Protein AF-A0A430FNT5-F1 (afdb_monomer_lite)

Secondary structure (DSSP, 8-state):
----------------------------------TT---EE--EEEETTEEEE---EES-HHHHHHHHHHHSTTHHHHHHHHHT----STTTHHHHHHHHHHHHTTT---TTHHHHHHHHHHHHHHHHHHHHHHHHHHHHHHHHTTSS-HHHHHHHHHHHS---HHHHTT-S-THHHHHHHHHSS---

Foldseek 3Di:
DDDDDDDDDDDDDDDDDPPPPPPDPPPPPPPPLPAADQDKDWDWDAFPNDIATADIARPDFVNNVVNCCVVVPCLQVVLCVQQVADDDALVCLVVSLVSQVVVVVVVDDDVCNVVSNVSSVNRPRVVLVVVLVVQSVVLRVCCVVVVDDPLRSLVSNLVSGDPDCRNCVVPSPPCVVVVVVVVVPPDD

Structure (mmCIF, N/CA/C/O backbone):
data_AF-A0A430FNT5-F1
#
_entry.id   AF-A0A430FNT5-F1
#
loop_
_atom_site.group_PDB
_atom_site.id
_atom_site.type_symbol
_atom_site.label_atom_id
_atom_site.label_alt_id
_atom_site.label_comp_id
_atom_site.label_asym_id
_atom_site.label_entity_id
_atom_site.label_seq_id
_atom_site.pdbx_PDB_ins_code
_atom_site.Cartn_x
_atom_site.Cartn_y
_atom_site.Cartn_z
_atom_site.occupancy
_atom_site.B_iso_or_equiv
_atom_site.auth_seq_id
_atom_site.auth_comp_id
_atom_site.auth_asym_id
_atom_site.auth_atom_id
_atom_site.pdbx_PDB_model_num
ATOM 1 N N . MET A 1 1 ? -28.106 -75.988 -13.956 1.00 38.84 1 MET A N 1
ATOM 2 C CA . MET A 1 1 ? -28.610 -74.833 -13.177 1.00 38.84 1 MET A CA 1
ATOM 3 C C . MET A 1 1 ? -28.577 -73.601 -14.065 1.00 38.84 1 MET A C 1
ATOM 5 O O . MET A 1 1 ? -27.568 -73.434 -14.723 1.00 38.84 1 MET A O 1
ATOM 9 N N . LYS A 1 2 ? -29.677 -72.822 -14.048 1.00 39.22 2 LYS A N 1
ATOM 10 C CA . LYS A 1 2 ? -29.828 -71.352 -14.219 1.00 39.22 2 LYS A CA 1
ATOM 11 C C . LYS A 1 2 ? -28.947 -70.624 -15.260 1.00 39.22 2 LYS A C 1
ATOM 13 O O . LYS A 1 2 ? -27.742 -70.760 -15.221 1.00 39.22 2 LYS A O 1
ATOM 18 N N . ARG A 1 3 ? -29.417 -69.695 -16.093 1.00 40.16 3 ARG A N 1
ATOM 19 C CA . ARG A 1 3 ? -30.723 -69.086 -16.422 1.00 40.16 3 ARG A CA 1
ATOM 20 C C . ARG A 1 3 ? -30.477 -68.293 -17.726 1.00 40.16 3 ARG A C 1
ATOM 22 O O . ARG A 1 3 ? -29.405 -67.721 -17.883 1.00 40.16 3 ARG A O 1
ATOM 29 N N . MET A 1 4 ? -31.466 -68.274 -18.619 1.00 52.81 4 MET A N 1
ATOM 30 C CA . MET A 1 4 ? -31.594 -67.331 -19.745 1.00 52.81 4 MET A CA 1
ATOM 31 C C . MET A 1 4 ? -31.691 -65.881 -19.249 1.00 52.81 4 MET A C 1
ATOM 33 O O . MET A 1 4 ? -32.154 -65.717 -18.129 1.00 52.81 4 MET A O 1
ATOM 37 N N . PHE A 1 5 ? -31.343 -64.899 -20.096 1.00 46.75 5 PHE A N 1
ATOM 38 C CA . PHE A 1 5 ? -32.016 -63.604 -20.393 1.00 46.75 5 PHE A CA 1
ATOM 39 C C . PHE A 1 5 ? -31.133 -62.919 -21.470 1.00 46.75 5 PHE A C 1
ATOM 41 O O . PHE A 1 5 ? -29.948 -62.744 -21.227 1.00 46.75 5 PHE A O 1
ATOM 48 N N . ALA A 1 6 ? -31.491 -62.755 -22.749 1.00 47.84 6 ALA A N 1
ATOM 49 C CA . ALA A 1 6 ? -32.607 -62.053 -23.399 1.00 47.84 6 ALA A CA 1
ATOM 50 C C . ALA A 1 6 ? -32.609 -60.525 -23.188 1.00 47.84 6 ALA A C 1
ATOM 52 O O . ALA A 1 6 ? -32.528 -60.060 -22.056 1.00 47.84 6 ALA A O 1
ATOM 53 N N . ASN A 1 7 ? -32.836 -59.822 -24.310 1.00 43.31 7 ASN A N 1
ATOM 54 C CA . ASN A 1 7 ? -33.124 -58.391 -24.519 1.00 43.31 7 ASN A CA 1
ATOM 55 C C . ASN A 1 7 ? -31.880 -57.544 -24.861 1.00 43.31 7 ASN A C 1
ATOM 57 O O . ASN A 1 7 ? -30.909 -57.547 -24.124 1.00 43.31 7 ASN A O 1
ATOM 61 N N . GLY A 1 8 ? -31.800 -56.798 -25.962 1.00 40.34 8 GLY A N 1
ATOM 62 C CA . GLY A 1 8 ? -32.824 -56.383 -26.914 1.00 40.34 8 GLY A CA 1
ATOM 63 C C . GLY A 1 8 ? -32.950 -54.858 -26.944 1.00 40.34 8 GLY A C 1
ATOM 64 O O . GLY A 1 8 ? -33.262 -54.256 -25.926 1.00 40.34 8 GLY A O 1
ATOM 65 N N . VAL A 1 9 ? -32.837 -54.321 -28.162 1.00 46.44 9 VAL A N 1
ATOM 66 C CA . VAL A 1 9 ? -33.660 -53.230 -28.713 1.00 46.44 9 VAL A CA 1
ATOM 67 C C . VAL A 1 9 ? -33.183 -51.769 -28.556 1.00 46.44 9 VAL A C 1
ATOM 69 O O . VAL A 1 9 ? -32.951 -51.250 -27.472 1.00 46.44 9 VAL A O 1
ATOM 72 N N . SER A 1 10 ? -33.206 -51.125 -29.733 1.00 44.88 10 SER A N 1
ATOM 73 C CA . SER A 1 10 ? -33.422 -49.708 -30.058 1.00 44.88 10 SER A CA 1
ATOM 74 C C . SER A 1 10 ? -32.248 -48.733 -30.077 1.00 44.88 10 SER A C 1
ATOM 76 O O . SER A 1 10 ? -31.948 -48.027 -29.120 1.00 44.88 10 SER A O 1
ATOM 78 N N . SER A 1 11 ? -31.710 -48.585 -31.290 1.00 48.28 11 SER A N 1
ATOM 79 C CA . SER A 1 11 ? -31.107 -47.357 -31.801 1.00 48.28 11 SER A CA 1
ATOM 80 C C . SER A 1 11 ? -32.133 -46.218 -31.783 1.00 48.28 11 SER A C 1
ATOM 82 O O . SER A 1 11 ? -33.120 -46.245 -32.519 1.00 48.28 11 SER A O 1
ATOM 84 N N . LEU A 1 12 ? -31.890 -45.213 -30.946 1.00 49.78 12 LEU A N 1
ATOM 85 C CA . LEU A 1 12 ? -32.608 -43.946 -30.970 1.00 49.78 12 LEU A CA 1
ATOM 86 C C . LEU A 1 12 ? -31.934 -43.028 -32.000 1.00 49.78 12 LEU A C 1
ATOM 88 O O . LEU A 1 12 ? -30.791 -42.611 -31.825 1.00 49.78 12 LEU A O 1
ATOM 92 N N . VAL A 1 13 ? -32.646 -42.737 -33.085 1.00 49.75 13 VAL A N 1
ATOM 93 C CA . VAL A 1 13 ? -32.303 -41.679 -34.041 1.00 49.75 13 VAL A CA 1
ATOM 94 C C . VAL A 1 13 ? -32.567 -40.342 -33.352 1.00 49.75 13 VAL A C 1
ATOM 96 O O . VAL A 1 13 ? -33.721 -39.969 -33.148 1.00 49.75 13 VAL A O 1
ATOM 99 N N . ILE A 1 14 ? -31.510 -39.625 -32.975 1.00 55.28 14 ILE A N 1
ATOM 100 C CA . ILE A 1 14 ? -31.623 -38.239 -32.514 1.00 55.28 14 ILE A CA 1
ATOM 101 C C . ILE A 1 14 ? -31.578 -37.356 -33.760 1.00 55.28 14 ILE A C 1
ATOM 103 O O . ILE A 1 14 ? -30.528 -37.147 -34.365 1.00 55.28 14 ILE A O 1
ATOM 107 N N . GLY A 1 15 ? -32.761 -36.899 -34.172 1.00 46.91 15 GLY A N 1
ATOM 108 C CA . GLY A 1 15 ? -32.929 -35.868 -35.186 1.00 46.91 15 GLY A CA 1
ATOM 109 C C . GLY A 1 15 ? -32.318 -34.555 -34.706 1.00 46.91 15 GLY A C 1
ATOM 110 O O . GLY A 1 15 ? -32.588 -34.101 -33.595 1.00 46.91 15 GLY A O 1
ATOM 111 N N . GLY A 1 16 ? -31.473 -33.970 -35.554 1.00 48.91 16 GLY A N 1
ATOM 112 C CA . GLY A 1 16 ? -30.831 -32.688 -35.313 1.00 48.91 16 GLY A CA 1
ATOM 113 C C . GLY A 1 16 ? -31.853 -31.560 -35.216 1.00 48.91 16 GLY A C 1
ATOM 114 O O . GLY A 1 16 ? -32.583 -31.282 -36.166 1.00 48.91 16 GLY A O 1
ATOM 115 N N . LEU A 1 17 ? -31.860 -30.889 -34.068 1.00 43.03 17 LEU A N 1
ATOM 116 C CA . LEU A 1 17 ? -32.447 -29.568 -33.910 1.00 43.03 17 LEU A CA 1
ATOM 117 C C . LEU A 1 17 ? -31.342 -28.547 -34.212 1.00 43.03 17 LEU A C 1
ATOM 119 O O . LEU A 1 17 ? -30.432 -28.354 -33.408 1.00 43.03 17 LEU A O 1
ATOM 123 N N . MET A 1 18 ? -31.394 -27.908 -35.382 1.00 46.53 18 MET A N 1
ATOM 124 C CA . MET A 1 18 ? -30.601 -26.707 -35.645 1.00 46.53 18 MET A CA 1
ATOM 125 C C . MET A 1 18 ? -31.266 -25.540 -34.915 1.00 46.53 18 MET A C 1
ATOM 127 O O . MET A 1 18 ? -32.187 -24.910 -35.433 1.00 46.53 18 MET A O 1
ATOM 131 N N . VAL A 1 19 ? -30.827 -25.271 -33.686 1.00 45.56 19 VAL A N 1
ATOM 132 C CA . VAL A 1 19 ? -31.129 -24.006 -33.015 1.00 45.56 19 VAL A CA 1
ATOM 133 C C . VAL A 1 19 ? -30.230 -22.956 -33.655 1.00 45.56 19 VAL A C 1
ATOM 135 O O . VAL A 1 19 ? -29.045 -22.859 -33.346 1.00 45.56 19 VAL A O 1
ATOM 138 N N . SER A 1 20 ? -30.794 -22.200 -34.594 1.00 49.28 20 SER A N 1
ATOM 139 C CA . SER A 1 20 ? -30.172 -20.996 -35.131 1.00 49.28 20 SER A CA 1
ATOM 140 C C . SER A 1 20 ? -30.168 -19.950 -34.018 1.00 49.28 20 SER A C 1
ATOM 142 O O . SER A 1 20 ? -31.131 -19.205 -33.851 1.00 49.28 20 SER A O 1
ATOM 144 N N . MET A 1 21 ? -29.118 -19.950 -33.194 1.00 41.25 21 MET A N 1
ATOM 145 C CA . MET A 1 21 ? -28.877 -18.868 -32.251 1.00 41.25 21 MET A CA 1
ATOM 146 C C . MET A 1 21 ? -28.496 -17.639 -33.066 1.00 41.25 21 MET A C 1
ATOM 148 O O . MET A 1 21 ? -27.401 -17.554 -33.619 1.00 41.25 21 MET A O 1
ATOM 152 N N . THR A 1 22 ? -29.431 -16.702 -33.175 1.00 48.47 22 THR A N 1
ATOM 153 C CA . THR A 1 22 ? -29.126 -15.328 -33.548 1.00 48.47 22 THR A CA 1
ATOM 154 C C . THR A 1 22 ? -28.158 -14.812 -32.493 1.00 48.47 22 THR A C 1
ATOM 156 O O . THR A 1 22 ? -28.557 -14.484 -31.378 1.00 48.47 22 THR A O 1
ATOM 159 N N . VAL A 1 23 ? -26.869 -14.828 -32.821 1.00 48.94 23 VAL A N 1
ATOM 160 C CA . VAL A 1 23 ? -25.843 -14.131 -32.058 1.00 48.94 23 VAL A CA 1
ATOM 161 C C . VAL A 1 23 ? -26.228 -12.662 -32.162 1.00 48.94 23 VAL A C 1
ATOM 163 O O . VAL A 1 23 ? -26.035 -12.041 -33.206 1.00 48.94 23 VAL A O 1
ATOM 166 N N . CYS A 1 24 ? -26.863 -12.121 -31.118 1.00 40.69 24 CYS A N 1
ATOM 167 C CA . CYS A 1 24 ? -26.809 -10.683 -30.911 1.00 40.69 24 CYS A CA 1
ATOM 168 C C . CYS A 1 24 ? -25.321 -10.339 -30.967 1.00 40.69 24 CYS A C 1
ATOM 170 O O . CYS A 1 24 ? -24.563 -10.949 -30.205 1.00 40.69 24 CYS A O 1
ATOM 172 N N . PRO A 1 25 ? -24.875 -9.420 -31.837 1.00 47.47 25 PRO A N 1
ATOM 173 C CA . PRO A 1 25 ? -23.616 -8.767 -31.579 1.00 47.47 25 PRO A CA 1
ATOM 174 C C . PRO A 1 25 ? -23.818 -8.097 -30.223 1.00 47.47 25 PRO A C 1
ATOM 176 O O . PRO A 1 25 ? -24.496 -7.078 -30.102 1.00 47.47 25 PRO A O 1
ATOM 179 N N . ALA A 1 26 ? -23.308 -8.735 -29.170 1.00 43.34 26 ALA A N 1
ATOM 180 C CA . ALA A 1 26 ? -22.833 -7.974 -28.049 1.00 43.34 26 ALA A CA 1
ATOM 181 C C . ALA A 1 26 ? -21.861 -7.004 -28.708 1.00 43.34 26 ALA A C 1
ATOM 183 O O . ALA A 1 26 ? -20.836 -7.423 -29.250 1.00 43.34 26 ALA A O 1
ATOM 184 N N . ASN A 1 27 ? -22.250 -5.734 -28.769 1.00 44.84 27 ASN A N 1
ATOM 185 C CA . ASN A 1 27 ? -21.259 -4.688 -28.790 1.00 44.84 27 ASN A CA 1
ATOM 186 C C . ASN A 1 27 ? -20.439 -4.967 -27.530 1.00 44.84 27 ASN A C 1
ATOM 188 O O . ASN A 1 27 ? -20.817 -4.573 -26.430 1.00 44.84 27 ASN A O 1
ATOM 192 N N . ALA A 1 28 ? -19.372 -5.749 -27.686 1.00 43.03 28 ALA A N 1
ATOM 193 C CA . ALA A 1 28 ? -18.159 -5.466 -26.974 1.00 43.03 28 ALA A CA 1
ATOM 194 C C . ALA A 1 28 ? -17.866 -4.030 -27.395 1.00 43.03 28 ALA A C 1
ATOM 196 O O . ALA A 1 28 ? -17.290 -3.775 -28.449 1.00 43.03 28 ALA A O 1
ATOM 197 N N . GLU A 1 29 ? -18.399 -3.080 -26.629 1.00 41.81 29 GLU A N 1
ATOM 198 C CA . GLU A 1 29 ? -17.635 -1.885 -26.363 1.00 41.81 29 GLU A CA 1
ATOM 199 C C . GLU A 1 29 ? -16.325 -2.437 -25.804 1.00 41.81 29 GLU A C 1
ATOM 201 O O . GLU A 1 29 ? -16.199 -2.756 -24.624 1.00 41.81 29 GLU A O 1
ATOM 206 N N . GLU A 1 30 ? -15.383 -2.692 -26.714 1.00 40.38 30 GLU A N 1
ATOM 207 C CA . GLU A 1 30 ? -13.988 -2.477 -26.419 1.00 40.38 30 GLU A CA 1
ATOM 208 C C . GLU A 1 30 ? -13.967 -1.052 -25.888 1.00 40.38 30 GLU A C 1
ATOM 210 O O . GLU A 1 30 ? -13.984 -0.076 -26.639 1.00 40.38 30 GLU A O 1
ATOM 215 N N . THR A 1 31 ? -14.058 -0.928 -24.565 1.00 40.97 31 THR A N 1
ATOM 216 C CA . THR A 1 31 ? -13.528 0.230 -23.882 1.00 40.97 31 THR A CA 1
ATOM 217 C C . THR A 1 31 ? -12.055 0.180 -24.236 1.00 40.97 31 THR A C 1
ATOM 219 O O . THR A 1 31 ? -11.280 -0.527 -23.592 1.00 40.97 31 THR A O 1
ATOM 222 N N . GLU A 1 32 ? -11.711 0.813 -25.360 1.00 44.38 32 GLU A N 1
ATOM 223 C CA . GLU A 1 32 ? -10.346 1.140 -25.734 1.00 44.38 32 GLU A CA 1
ATOM 224 C C . GLU A 1 32 ? -9.655 1.537 -24.428 1.00 44.38 32 GLU A C 1
ATOM 226 O O . GLU A 1 32 ? -10.166 2.438 -23.746 1.00 44.38 32 GLU A O 1
ATOM 231 N N . PRO A 1 33 ? -8.598 0.823 -23.994 1.00 42.00 33 PRO A N 1
ATOM 232 C CA . PRO A 1 33 ? -7.890 1.204 -22.789 1.00 42.00 33 PRO A CA 1
ATOM 233 C C . PRO A 1 33 ? -7.496 2.659 -22.987 1.00 42.00 33 PRO A C 1
ATOM 235 O O . PRO A 1 33 ? -6.765 2.986 -23.923 1.00 42.00 33 PRO A O 1
ATOM 238 N N . ILE A 1 34 ? -8.076 3.537 -22.165 1.00 48.91 34 ILE A N 1
ATOM 239 C CA . ILE A 1 34 ? -7.796 4.965 -22.217 1.00 48.91 34 ILE A CA 1
ATOM 240 C C . ILE A 1 34 ? -6.281 5.076 -22.146 1.00 48.91 34 ILE A C 1
ATOM 242 O O . ILE A 1 34 ? -5.660 4.629 -21.181 1.00 48.91 34 ILE A O 1
ATOM 246 N N . ALA A 1 35 ? -5.687 5.604 -23.211 1.00 41.78 35 ALA A N 1
ATOM 247 C CA . ALA A 1 35 ? -4.264 5.835 -23.249 1.00 41.78 35 ALA A CA 1
ATOM 248 C C . ALA A 1 35 ? -3.862 6.680 -22.029 1.00 41.78 35 ALA A C 1
ATOM 250 O O . ALA A 1 35 ? -4.326 7.808 -21.874 1.00 41.78 35 ALA A O 1
ATOM 251 N N . GLY A 1 36 ? -2.968 6.131 -21.205 1.00 51.94 36 GLY A N 1
ATOM 252 C CA . GLY A 1 36 ? -1.958 6.917 -20.504 1.00 51.94 36 GLY A CA 1
ATOM 253 C C . GLY A 1 36 ? -2.411 7.731 -19.297 1.00 51.94 36 GLY A C 1
ATOM 254 O O . GLY A 1 36 ? -2.033 8.895 -19.207 1.00 51.94 36 GLY A O 1
ATOM 255 N N . SER A 1 37 ? -3.165 7.169 -18.351 1.00 67.31 37 SER A N 1
ATOM 256 C CA . SER A 1 37 ? -3.328 7.842 -17.057 1.00 67.31 37 SER A CA 1
ATOM 257 C C . SER A 1 37 ? -2.684 7.056 -15.922 1.00 67.31 37 SER A C 1
ATOM 259 O O . SER A 1 37 ? -3.171 5.991 -15.549 1.00 67.31 37 SER A O 1
ATOM 261 N N . MET A 1 38 ? -1.671 7.651 -15.291 1.00 86.56 38 MET A N 1
ATOM 262 C CA . MET A 1 38 ? -1.260 7.344 -13.913 1.00 86.56 38 MET A CA 1
ATOM 263 C C . MET A 1 38 ? -2.264 7.951 -12.910 1.00 86.56 38 MET A C 1
ATOM 265 O O . MET A 1 38 ? -1.886 8.578 -11.924 1.00 86.56 38 MET A O 1
ATOM 269 N N . ALA A 1 39 ? -3.562 7.857 -13.220 1.00 90.94 39 ALA A N 1
ATOM 270 C CA . ALA A 1 39 ? -4.625 8.405 -12.393 1.00 90.94 39 ALA A CA 1
ATOM 271 C C . ALA A 1 39 ? -4.704 7.627 -11.079 1.00 90.94 39 ALA A C 1
ATOM 273 O O . ALA A 1 39 ? -4.695 6.393 -11.067 1.00 90.94 39 ALA A O 1
ATOM 274 N N . MET A 1 40 ? -4.787 8.378 -9.986 1.00 92.31 40 MET A N 1
ATOM 275 C CA . MET A 1 40 ? -4.788 7.853 -8.630 1.00 92.31 40 MET A CA 1
ATOM 276 C C . MET A 1 40 ? -6.180 7.958 -8.022 1.00 92.31 40 MET A C 1
ATOM 278 O O . MET A 1 40 ? -6.906 8.925 -8.248 1.00 92.31 40 MET A O 1
ATOM 282 N N . THR A 1 41 ? -6.521 6.974 -7.203 1.00 92.50 41 THR A N 1
ATOM 283 C CA . THR A 1 41 ? -7.700 6.976 -6.345 1.00 92.50 41 THR A CA 1
ATOM 284 C C . THR A 1 41 ? -7.253 7.119 -4.898 1.00 92.50 41 THR A C 1
ATOM 286 O O . THR A 1 41 ? -6.405 6.360 -4.426 1.00 92.50 41 THR A O 1
ATOM 289 N N . THR A 1 42 ? -7.839 8.085 -4.193 1.00 92.12 42 THR A N 1
ATOM 290 C CA . THR A 1 42 ? -7.709 8.191 -2.738 1.00 92.12 42 THR A CA 1
ATOM 291 C C . THR A 1 42 ? -8.632 7.174 -2.087 1.00 92.12 42 THR A C 1
ATOM 293 O O . THR A 1 42 ? -9.841 7.180 -2.325 1.00 92.12 42 THR A O 1
ATOM 296 N N . ASN A 1 43 ? -8.056 6.315 -1.254 1.00 93.88 43 ASN A N 1
ATOM 297 C CA . ASN A 1 43 ? -8.778 5.260 -0.559 1.00 93.88 43 ASN A CA 1
ATOM 298 C C . ASN A 1 43 ? -9.112 5.698 0.869 1.00 93.88 43 ASN A C 1
ATOM 300 O O . ASN A 1 43 ? -8.345 6.424 1.505 1.00 93.88 43 ASN A O 1
ATOM 304 N N . THR A 1 44 ? -10.255 5.250 1.382 1.00 95.12 44 THR A N 1
ATOM 305 C CA . THR A 1 44 ? -10.676 5.505 2.761 1.00 95.12 44 THR A CA 1
ATOM 306 C C . THR A 1 44 ? -11.282 4.257 3.388 1.00 95.12 44 THR A C 1
ATOM 308 O O . THR A 1 44 ? -11.773 3.372 2.688 1.00 95.12 44 THR A O 1
ATOM 311 N N . VAL A 1 45 ? -11.260 4.201 4.717 1.00 94.88 45 VAL A N 1
ATOM 312 C CA . VAL A 1 45 ? -11.879 3.142 5.523 1.00 94.88 45 VAL A CA 1
ATOM 313 C C . VAL A 1 45 ? -12.658 3.764 6.676 1.00 94.88 45 VAL A C 1
ATOM 315 O O . VAL A 1 45 ? -12.291 4.830 7.174 1.00 94.88 45 VAL A O 1
ATOM 318 N N . VAL A 1 46 ? -13.758 3.131 7.081 1.00 93.31 46 VAL A N 1
ATOM 319 C CA . VAL A 1 46 ? -14.519 3.523 8.274 1.00 93.31 46 VAL A CA 1
ATOM 320 C C . VAL A 1 46 ? -14.165 2.563 9.402 1.00 93.31 46 VAL A C 1
ATOM 322 O O . VAL A 1 46 ? -14.288 1.361 9.220 1.00 93.31 46 VAL A O 1
ATOM 325 N N . PHE A 1 47 ? -13.747 3.096 10.546 1.00 95.19 47 PHE A N 1
ATOM 326 C CA . PHE A 1 47 ? -13.410 2.339 11.749 1.00 95.19 47 PHE A CA 1
ATOM 327 C C . PHE A 1 47 ? -13.970 3.069 12.975 1.00 95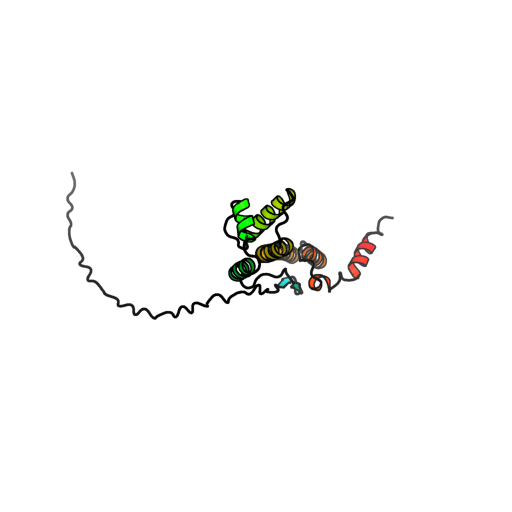.19 47 PHE A C 1
ATOM 329 O O . PHE A 1 47 ? -13.675 4.253 13.167 1.00 95.19 47 PHE A O 1
ATOM 336 N N . LEU A 1 48 ? -14.798 2.383 13.774 1.00 93.50 48 LEU A N 1
ATOM 337 C CA . LEU A 1 48 ? -15.461 2.915 14.977 1.00 93.50 48 LEU A CA 1
ATOM 338 C C . LEU A 1 48 ? -16.047 4.329 14.778 1.00 93.50 48 LEU A C 1
ATOM 340 O O . LEU A 1 48 ? -15.694 5.279 15.478 1.00 93.50 48 LEU A O 1
ATOM 344 N N . ASP A 1 49 ? -16.915 4.477 13.772 1.00 89.75 49 ASP A N 1
ATOM 345 C CA . ASP A 1 49 ? -17.594 5.726 13.380 1.00 89.75 49 ASP A CA 1
ATOM 346 C C . ASP A 1 49 ? -16.694 6.853 12.837 1.00 89.75 49 ASP A C 1
ATOM 348 O O . ASP A 1 49 ? -17.147 7.987 12.641 1.00 89.75 49 ASP A O 1
ATOM 352 N N . ARG A 1 50 ? -15.419 6.573 12.552 1.00 90.56 50 ARG A N 1
ATOM 353 C CA . ARG A 1 50 ? -14.483 7.551 11.980 1.00 90.56 50 ARG A CA 1
ATOM 354 C C . ARG A 1 50 ? -13.989 7.098 10.618 1.00 90.56 50 ARG A C 1
ATOM 356 O O . ARG A 1 50 ? -13.746 5.922 10.394 1.00 90.56 50 ARG A O 1
ATOM 363 N N . THR A 1 51 ? -13.821 8.051 9.709 1.00 91.94 51 THR A N 1
ATOM 364 C CA . THR A 1 51 ? -13.221 7.801 8.396 1.00 91.94 51 THR A CA 1
ATOM 365 C C . THR A 1 51 ? -11.733 8.113 8.445 1.00 91.94 51 THR A C 1
ATOM 367 O O . THR A 1 51 ? -11.353 9.209 8.859 1.00 91.94 51 THR A O 1
ATOM 370 N N . PHE A 1 52 ? -10.916 7.171 7.989 1.00 91.88 52 PHE A N 1
ATOM 371 C CA . PHE A 1 52 ? -9.474 7.317 7.829 1.00 91.88 52 PHE A CA 1
ATOM 372 C C . PHE A 1 52 ? -9.093 7.258 6.357 1.00 91.88 52 PHE A C 1
ATOM 374 O O . PHE A 1 52 ? -9.745 6.579 5.562 1.00 91.88 52 PHE A O 1
ATOM 381 N N . GLU A 1 53 ? -8.039 7.980 5.999 1.00 94.25 53 GLU A N 1
ATOM 382 C CA . GLU A 1 53 ? -7.419 7.883 4.685 1.00 94.25 53 GLU A CA 1
ATOM 383 C C . GLU A 1 53 ? -6.429 6.721 4.666 1.00 94.25 53 GLU A C 1
ATOM 385 O O . GLU A 1 53 ? -5.626 6.543 5.582 1.00 94.25 53 GLU A O 1
ATOM 390 N N . LEU A 1 54 ? -6.471 5.955 3.587 1.00 95.19 54 LEU A N 1
ATOM 391 C CA . LEU A 1 54 ? -5.527 4.893 3.274 1.00 95.19 54 LEU A CA 1
ATOM 392 C C . LEU A 1 54 ? -4.523 5.374 2.219 1.00 95.19 54 LEU A C 1
ATOM 394 O O . LEU A 1 54 ? -4.627 6.508 1.740 1.00 95.19 54 LEU A O 1
ATOM 398 N N . VAL A 1 55 ? -3.535 4.555 1.852 1.00 94.75 55 VAL A N 1
ATOM 399 C CA . VAL A 1 55 ? -2.578 4.929 0.800 1.00 94.75 55 VAL A CA 1
ATOM 400 C C . VAL A 1 55 ? -3.252 4.940 -0.578 1.00 94.75 55 VAL A C 1
ATOM 402 O O . VAL A 1 55 ? -4.211 4.206 -0.845 1.00 94.75 55 VAL A O 1
ATOM 405 N N . ASP A 1 56 ? -2.809 5.847 -1.448 1.00 95.12 56 ASP A N 1
ATOM 406 C CA . ASP A 1 56 ? -3.432 6.051 -2.760 1.00 95.12 56 ASP A CA 1
ATOM 407 C C . ASP A 1 56 ? -3.047 4.913 -3.711 1.00 95.12 56 ASP A C 1
ATOM 409 O O . ASP A 1 56 ? -1.922 4.427 -3.676 1.00 95.12 56 ASP A O 1
ATOM 413 N N . THR A 1 57 ? -3.950 4.503 -4.595 1.00 95.38 57 THR A N 1
ATOM 414 C CA . THR A 1 57 ? -3.696 3.424 -5.569 1.00 95.38 57 THR A CA 1
ATOM 415 C C . THR A 1 57 ? -3.950 3.905 -6.985 1.00 95.38 57 THR A C 1
ATOM 417 O O . THR A 1 57 ? -4.743 4.826 -7.184 1.00 95.38 57 THR A O 1
ATOM 420 N N . PHE A 1 58 ? -3.381 3.237 -7.986 1.00 95.31 58 PHE A N 1
ATOM 421 C CA . PHE A 1 58 ? -3.807 3.467 -9.365 1.00 95.31 58 PHE A CA 1
ATOM 422 C C . PHE A 1 58 ? -5.277 3.081 -9.561 1.00 95.31 58 PHE A C 1
ATOM 424 O O . PHE A 1 58 ? -5.734 2.033 -9.097 1.00 95.31 58 PHE A O 1
ATOM 431 N N . GLU A 1 59 ? -6.014 3.913 -10.296 1.00 93.38 59 GLU A N 1
ATOM 432 C CA . GLU A 1 59 ? -7.376 3.592 -10.736 1.00 93.38 59 GLU A CA 1
ATOM 433 C C . GLU A 1 59 ? -7.367 2.351 -11.648 1.00 93.38 59 GLU A C 1
ATOM 435 O O . GLU A 1 59 ? -8.207 1.460 -11.522 1.00 93.38 59 GLU A O 1
ATOM 440 N N . ASN A 1 60 ? -6.352 2.249 -12.515 1.00 93.25 60 ASN A N 1
ATOM 441 C CA . ASN A 1 60 ? -6.110 1.100 -13.382 1.00 93.25 60 ASN A CA 1
ATOM 442 C C . ASN A 1 60 ? -4.606 0.784 -13.459 1.00 93.25 60 ASN A C 1
ATOM 444 O O . ASN A 1 60 ? -3.854 1.469 -14.152 1.00 93.25 60 ASN A O 1
ATOM 448 N N . GLU A 1 61 ? -4.176 -0.271 -12.763 1.00 92.88 61 GLU A N 1
ATOM 449 C CA . GLU A 1 61 ? -2.766 -0.687 -12.688 1.00 92.88 61 GLU A CA 1
ATOM 450 C C . GLU A 1 61 ? -2.180 -1.027 -14.063 1.00 92.88 61 GLU A C 1
ATOM 452 O O . GLU A 1 61 ? -1.095 -0.565 -14.403 1.00 92.88 61 GLU A O 1
ATOM 457 N N . SER A 1 62 ? -2.901 -1.784 -14.896 1.00 92.00 62 SER A N 1
ATOM 458 C CA . SER A 1 62 ? -2.400 -2.176 -16.218 1.00 92.00 62 SER A CA 1
ATOM 459 C C . SER A 1 62 ? -2.184 -0.964 -17.127 1.00 92.00 62 SER A C 1
ATOM 461 O O . SER A 1 62 ? -1.180 -0.894 -17.836 1.00 92.00 62 SER A O 1
ATOM 463 N N . ALA A 1 63 ? -3.096 0.011 -17.091 1.00 92.56 63 ALA A N 1
ATOM 464 C CA . ALA A 1 63 ? -2.939 1.259 -17.833 1.00 92.56 63 ALA A CA 1
ATOM 465 C C . ALA A 1 63 ? -1.779 2.108 -17.286 1.00 92.56 63 ALA A C 1
ATOM 467 O O . ALA A 1 63 ? -1.033 2.688 -18.074 1.00 92.56 63 ALA A O 1
ATOM 468 N N . ALA A 1 64 ? -1.591 2.139 -15.962 1.00 94.75 64 ALA A N 1
ATOM 469 C CA . ALA A 1 64 ? -0.485 2.842 -15.320 1.00 94.75 64 ALA A CA 1
ATOM 470 C C . ALA A 1 64 ? 0.878 2.232 -15.687 1.00 94.75 64 ALA A C 1
ATOM 472 O O . ALA A 1 64 ? 1.796 2.976 -16.013 1.00 94.75 64 ALA A O 1
ATOM 473 N N . VAL A 1 65 ? 0.999 0.898 -15.741 1.00 94.38 65 VAL A N 1
ATOM 474 C CA . VAL A 1 65 ? 2.217 0.202 -16.204 1.00 94.38 65 VAL A CA 1
ATOM 475 C C . VAL A 1 65 ? 2.553 0.565 -17.649 1.00 94.38 65 VAL A C 1
ATOM 477 O O . VAL A 1 65 ? 3.703 0.871 -17.959 1.00 94.38 65 VAL A O 1
ATOM 480 N N . VAL A 1 66 ? 1.556 0.581 -18.539 1.00 93.69 66 VAL A N 1
ATOM 481 C CA . VAL A 1 66 ? 1.760 0.987 -19.940 1.00 93.69 66 VAL A CA 1
ATOM 482 C C . VAL A 1 66 ? 2.173 2.459 -20.039 1.00 93.69 66 VAL A C 1
ATOM 484 O O . VAL A 1 66 ? 3.069 2.787 -20.817 1.00 93.69 66 VAL A O 1
ATOM 487 N N . ALA A 1 67 ? 1.545 3.341 -19.255 1.00 92.81 67 ALA A N 1
ATOM 488 C CA . ALA A 1 67 ? 1.883 4.762 -19.211 1.00 92.81 67 ALA A CA 1
ATOM 489 C C . ALA A 1 67 ? 3.321 4.980 -18.722 1.00 92.81 67 ALA A C 1
ATOM 491 O O . ALA A 1 67 ? 4.100 5.664 -19.385 1.00 92.81 67 ALA A O 1
ATOM 492 N N . PHE A 1 68 ? 3.692 4.327 -17.620 1.00 93.50 68 PHE A N 1
ATOM 493 C CA . PHE A 1 68 ? 5.023 4.417 -17.037 1.00 93.50 68 PHE A CA 1
ATOM 494 C C . PHE A 1 68 ? 6.100 3.937 -18.012 1.00 93.50 68 PHE A C 1
ATOM 496 O O . PHE A 1 68 ? 7.072 4.647 -18.240 1.00 93.50 68 PHE A O 1
ATOM 503 N N . GLU A 1 69 ? 5.914 2.784 -18.664 1.00 91.62 69 GLU A N 1
ATOM 504 C CA . GLU A 1 69 ? 6.884 2.282 -19.650 1.00 91.62 69 GLU A CA 1
ATOM 505 C C . GLU A 1 69 ? 6.988 3.199 -20.882 1.00 91.62 69 GLU A C 1
ATOM 507 O O . GLU A 1 69 ? 8.040 3.281 -21.515 1.00 91.62 69 GLU A O 1
ATOM 512 N N . SER A 1 70 ? 5.918 3.924 -21.228 1.00 91.44 70 SER A N 1
ATOM 513 C CA . SER A 1 70 ? 5.959 4.924 -22.299 1.00 91.44 70 SER A CA 1
ATOM 514 C C . SER A 1 70 ? 6.754 6.176 -21.910 1.00 91.44 70 SER A C 1
ATOM 516 O O . SER A 1 70 ? 7.393 6.774 -22.779 1.00 91.44 70 SER A O 1
ATOM 518 N N . GLU A 1 71 ? 6.693 6.604 -20.649 1.00 90.81 71 GLU A N 1
ATOM 519 C CA . GLU A 1 71 ? 7.419 7.776 -20.134 1.00 90.81 71 GLU A CA 1
ATOM 520 C C . GLU A 1 71 ? 8.877 7.445 -19.774 1.00 90.81 71 GLU A C 1
ATOM 522 O O . GLU A 1 71 ? 9.778 8.262 -19.982 1.00 90.81 71 GLU A O 1
ATOM 527 N N . HIS A 1 72 ? 9.117 6.217 -19.313 1.00 90.00 72 HIS A N 1
ATOM 528 C CA . HIS A 1 72 ? 10.397 5.704 -18.835 1.00 90.00 72 HIS A CA 1
ATOM 529 C C . HIS A 1 72 ? 10.817 4.445 -19.614 1.00 90.00 72 HIS A C 1
ATOM 531 O O . HIS A 1 72 ? 10.936 3.356 -19.040 1.00 90.00 72 HIS A O 1
ATOM 537 N N . PRO A 1 73 ? 11.070 4.567 -20.931 1.00 89.25 73 PRO A N 1
ATOM 538 C CA . PRO A 1 73 ? 11.284 3.417 -21.794 1.00 89.25 73 PRO A CA 1
ATOM 539 C C . PRO A 1 73 ? 12.488 2.595 -21.348 1.00 89.25 73 PRO A C 1
ATOM 541 O O . PRO A 1 73 ? 13.611 3.094 -21.245 1.00 89.25 73 PRO A O 1
ATOM 544 N N . GLY A 1 74 ? 12.252 1.303 -21.145 1.00 88.00 74 GLY A N 1
ATOM 545 C CA . GLY A 1 74 ? 13.289 0.338 -20.839 1.00 88.00 74 GLY A CA 1
ATOM 546 C C . GLY A 1 74 ? 13.569 0.148 -19.351 1.00 88.00 74 GLY A C 1
ATOM 547 O O . GLY A 1 74 ? 14.250 -0.823 -19.027 1.00 88.00 74 GLY A O 1
ATOM 548 N N . VAL A 1 75 ? 13.033 0.978 -18.447 1.00 90.00 75 VAL A N 1
ATOM 549 C CA . VAL A 1 75 ? 13.259 0.827 -16.997 1.00 90.00 75 VAL A CA 1
ATOM 550 C C . VAL A 1 75 ? 12.702 -0.505 -16.490 1.00 90.00 75 VAL A C 1
ATOM 552 O O . VAL A 1 75 ? 13.453 -1.290 -15.906 1.00 90.00 75 VAL A O 1
ATOM 555 N N . ILE A 1 76 ? 11.431 -0.820 -16.776 1.00 91.94 76 ILE A N 1
ATOM 556 C CA . ILE A 1 76 ? 10.821 -2.085 -16.333 1.00 91.94 76 ILE A CA 1
ATOM 557 C C . ILE A 1 76 ? 11.532 -3.264 -16.999 1.00 91.94 76 ILE A C 1
ATOM 559 O O . ILE A 1 76 ? 11.837 -4.256 -16.336 1.00 91.94 76 ILE A O 1
ATOM 563 N N . SER A 1 77 ? 11.835 -3.161 -18.298 1.00 91.50 77 SER A N 1
ATOM 564 C CA . SER A 1 77 ? 12.527 -4.235 -19.021 1.00 91.50 77 SER A CA 1
ATOM 565 C C . SER A 1 77 ? 13.928 -4.518 -18.468 1.00 91.50 77 SER A C 1
ATOM 567 O O . SER A 1 77 ? 14.277 -5.681 -18.295 1.00 91.50 77 SER A O 1
ATOM 569 N N . ALA A 1 78 ? 14.701 -3.489 -18.107 1.00 89.19 78 ALA A N 1
ATOM 570 C CA . ALA A 1 78 ? 16.043 -3.647 -17.556 1.00 89.19 78 ALA A CA 1
ATOM 571 C C . ALA A 1 78 ? 16.012 -4.371 -16.204 1.00 89.19 78 ALA A C 1
ATOM 573 O O . ALA A 1 78 ? 16.781 -5.310 -15.988 1.00 89.19 78 ALA A O 1
ATOM 574 N N . ILE A 1 79 ? 15.089 -3.982 -15.319 1.00 91.12 79 ILE A N 1
ATOM 575 C CA . ILE A 1 79 ? 14.905 -4.633 -14.017 1.00 91.12 79 ILE A CA 1
ATOM 576 C C . ILE A 1 79 ? 14.466 -6.084 -14.225 1.00 91.12 79 ILE A C 1
ATOM 578 O O . ILE A 1 79 ? 15.116 -7.001 -13.714 1.00 91.12 79 ILE A O 1
ATOM 582 N N . ARG A 1 80 ? 13.426 -6.301 -15.040 1.00 93.56 80 ARG A N 1
ATOM 583 C CA . ARG A 1 80 ? 12.888 -7.633 -15.336 1.00 93.56 80 ARG A CA 1
ATOM 584 C C . ARG A 1 80 ? 13.959 -8.571 -15.870 1.00 93.56 80 ARG A C 1
ATOM 586 O O . ARG A 1 80 ? 14.107 -9.677 -15.359 1.00 93.56 80 ARG A O 1
ATOM 593 N N . ASP A 1 81 ? 14.697 -8.136 -16.884 1.00 91.44 81 ASP A N 1
ATOM 594 C CA . ASP A 1 81 ? 15.665 -8.972 -17.585 1.00 91.44 81 ASP A CA 1
ATOM 595 C C . ASP A 1 81 ? 16.901 -9.242 -16.706 1.00 91.44 81 ASP A C 1
ATOM 597 O O . ASP A 1 81 ? 17.472 -10.329 -16.775 1.00 91.44 81 ASP A O 1
ATOM 601 N N . SER A 1 82 ? 17.274 -8.303 -15.823 1.00 88.31 82 SER A N 1
ATOM 602 C CA . SER A 1 82 ? 18.353 -8.509 -14.843 1.00 88.31 82 SER A CA 1
ATOM 603 C C . SER A 1 82 ? 18.002 -9.540 -13.762 1.00 88.31 82 SER A C 1
ATOM 605 O O . SER A 1 82 ? 18.877 -10.290 -13.331 1.00 88.31 82 SER A O 1
ATOM 607 N N . GLY A 1 83 ? 16.734 -9.589 -13.337 1.00 86.06 83 GLY A N 1
ATOM 608 C CA . GLY A 1 83 ? 16.254 -10.476 -12.272 1.00 86.06 83 GLY A CA 1
ATOM 609 C C . GLY A 1 83 ? 15.560 -11.750 -12.756 1.00 86.06 83 GLY A C 1
ATOM 610 O O . GLY A 1 83 ? 15.262 -12.624 -11.947 1.00 86.06 83 GLY A O 1
ATOM 611 N N . GLY A 1 84 ? 15.274 -11.873 -14.056 1.00 92.00 84 GLY A N 1
ATOM 612 C CA . GLY A 1 84 ? 14.432 -12.948 -14.590 1.00 92.00 84 GLY A CA 1
ATOM 613 C C . GLY A 1 84 ? 13.005 -12.914 -14.032 1.00 92.00 84 GLY A C 1
ATOM 614 O O . GLY A 1 84 ? 12.432 -13.966 -13.746 1.00 92.00 84 GLY A O 1
ATOM 615 N N . LEU A 1 85 ? 12.461 -11.713 -13.823 1.00 94.06 85 LEU A N 1
ATOM 616 C CA . LEU A 1 85 ? 11.182 -11.508 -13.143 1.00 94.06 85 LEU A CA 1
ATOM 617 C C . LEU A 1 85 ? 9.975 -11.823 -14.054 1.00 94.06 85 LEU A C 1
ATOM 619 O O . LEU A 1 85 ? 10.089 -11.740 -15.283 1.00 94.06 85 LEU A O 1
ATOM 623 N N . PRO A 1 86 ? 8.809 -12.175 -13.471 1.00 96.25 86 PRO A N 1
ATOM 624 C CA . PRO A 1 86 ? 7.533 -12.226 -14.194 1.00 96.25 86 PRO A CA 1
ATOM 625 C C . PRO A 1 86 ? 7.121 -10.841 -14.726 1.00 96.25 86 PRO A C 1
ATOM 627 O O . PRO A 1 86 ? 7.849 -9.868 -14.571 1.00 96.25 86 PRO A O 1
ATOM 630 N N . ALA A 1 87 ? 5.965 -10.748 -15.391 1.00 95.12 87 ALA A N 1
ATOM 631 C CA . ALA A 1 87 ? 5.405 -9.453 -15.783 1.00 95.12 87 ALA A CA 1
ATOM 632 C C . ALA A 1 87 ? 5.082 -8.602 -14.545 1.00 95.12 87 ALA A C 1
ATOM 634 O O . ALA A 1 87 ? 4.696 -9.162 -13.527 1.00 95.12 87 ALA A O 1
ATOM 635 N N . LEU A 1 88 ? 5.23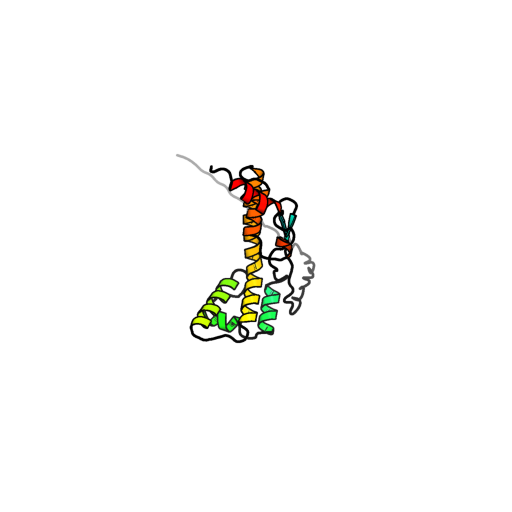2 -7.280 -14.664 1.00 95.69 88 LEU A N 1
ATOM 636 C CA . LEU A 1 88 ? 4.921 -6.337 -13.594 1.00 95.69 88 LEU A CA 1
ATOM 637 C C . LEU A 1 88 ? 3.407 -6.137 -13.441 1.00 95.69 88 LEU A C 1
ATOM 639 O O . LEU A 1 88 ? 2.720 -5.803 -14.408 1.00 95.69 88 LEU A O 1
ATOM 643 N N . ASP A 1 89 ? 2.942 -6.264 -12.208 1.00 94.81 89 ASP A N 1
ATOM 644 C CA . ASP A 1 89 ? 1.600 -5.981 -11.700 1.00 94.81 89 ASP A CA 1
ATOM 645 C C . ASP A 1 89 ? 1.678 -5.672 -10.187 1.00 94.81 89 ASP A C 1
ATOM 647 O O . ASP A 1 89 ? 2.776 -5.613 -9.624 1.00 94.81 89 ASP A O 1
ATOM 651 N N . GLY A 1 90 ? 0.533 -5.459 -9.525 1.00 92.56 90 GLY A N 1
ATOM 652 C CA . GLY A 1 90 ? 0.488 -5.212 -8.079 1.00 92.56 90 GLY A CA 1
ATOM 653 C C . GLY A 1 90 ? 1.114 -6.326 -7.228 1.00 92.56 90 GLY A C 1
ATOM 654 O O . GLY A 1 90 ? 1.771 -6.035 -6.232 1.00 92.56 90 GLY A O 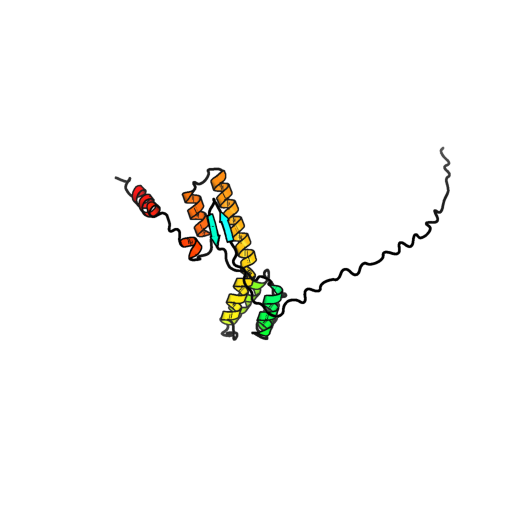1
ATOM 655 N N . ASP A 1 91 ? 1.000 -7.591 -7.649 1.00 94.50 91 ASP A N 1
ATOM 656 C CA . ASP A 1 91 ? 1.513 -8.749 -6.897 1.00 94.50 91 ASP A CA 1
ATOM 657 C C . ASP A 1 91 ? 3.038 -8.914 -7.026 1.00 94.50 91 ASP A C 1
ATOM 659 O O . ASP A 1 91 ? 3.696 -9.533 -6.185 1.00 94.50 91 ASP A O 1
ATOM 663 N N . THR A 1 92 ? 3.618 -8.391 -8.104 1.00 96.00 92 THR A N 1
ATOM 664 C CA . THR A 1 92 ? 5.039 -8.558 -8.441 1.00 96.00 92 THR A CA 1
ATOM 665 C C . THR A 1 92 ? 5.864 -7.288 -8.250 1.00 96.00 92 THR A C 1
ATOM 667 O O . THR A 1 92 ? 7.095 -7.362 -8.302 1.00 96.00 92 THR A O 1
ATOM 670 N N . ALA A 1 93 ? 5.236 -6.143 -7.971 1.00 96.50 93 ALA A N 1
ATOM 671 C CA . ALA A 1 93 ? 5.900 -4.854 -7.772 1.00 96.50 93 ALA A CA 1
ATOM 672 C C . ALA A 1 93 ? 7.042 -4.907 -6.737 1.00 96.50 93 ALA A C 1
ATOM 674 O O . ALA A 1 93 ? 8.141 -4.412 -7.008 1.00 96.50 93 ALA A O 1
ATOM 675 N N . SER A 1 94 ? 6.863 -5.631 -5.627 1.00 95.12 94 SER A N 1
ATOM 676 C CA . SER A 1 94 ? 7.911 -5.778 -4.604 1.00 95.12 94 SER A CA 1
ATOM 677 C C . SER A 1 94 ? 9.149 -6.511 -5.097 1.00 95.12 94 SER A C 1
ATOM 679 O O . SER A 1 94 ? 10.264 -6.182 -4.688 1.00 95.12 94 SER A O 1
ATOM 681 N N . LEU A 1 95 ? 8.986 -7.472 -6.013 1.00 95.19 95 LEU A N 1
ATOM 682 C CA . LEU A 1 95 ? 10.116 -8.172 -6.628 1.00 95.19 95 LEU A CA 1
ATOM 683 C C . LEU A 1 95 ? 10.925 -7.221 -7.511 1.00 95.19 95 LEU A C 1
ATOM 685 O O . LEU A 1 95 ? 12.155 -7.251 -7.494 1.00 95.19 95 LEU A O 1
ATOM 689 N N . TYR A 1 96 ? 10.239 -6.351 -8.252 1.00 94.31 96 TYR A N 1
ATOM 690 C CA . TYR A 1 96 ? 10.872 -5.338 -9.090 1.00 94.31 96 TYR A CA 1
ATOM 691 C C . TYR A 1 96 ? 11.629 -4.305 -8.258 1.00 94.31 96 TYR A C 1
ATOM 693 O O . TYR A 1 96 ? 12.799 -4.033 -8.537 1.00 94.31 96 TYR A O 1
ATOM 701 N N . LYS A 1 97 ? 11.002 -3.790 -7.196 1.00 92.69 97 LYS A N 1
ATOM 702 C CA . LYS A 1 97 ? 11.638 -2.862 -6.259 1.00 92.69 97 LYS A CA 1
ATOM 703 C C . LYS A 1 97 ? 12.868 -3.499 -5.606 1.00 92.69 97 LYS A C 1
ATOM 705 O O . LYS A 1 97 ? 13.950 -2.918 -5.654 1.00 92.69 97 LYS A O 1
ATOM 710 N N . GLN A 1 98 ? 12.757 -4.726 -5.091 1.00 92.06 98 GLN A N 1
ATOM 711 C CA . GLN A 1 98 ? 13.887 -5.455 -4.500 1.00 92.06 98 GLN A CA 1
ATOM 712 C C . GLN A 1 98 ? 15.038 -5.666 -5.493 1.00 92.06 98 GLN A C 1
ATOM 714 O O . GLN A 1 98 ? 16.200 -5.442 -5.148 1.00 92.06 98 GLN A O 1
ATOM 719 N N . GLN A 1 99 ? 14.729 -6.094 -6.719 1.00 90.94 99 GLN A N 1
ATOM 720 C CA . GLN A 1 99 ? 15.735 -6.340 -7.750 1.00 90.94 99 GLN A CA 1
ATOM 721 C C . GLN A 1 99 ? 16.480 -5.056 -8.127 1.00 90.94 99 GLN A C 1
ATOM 723 O O . GLN A 1 99 ? 17.702 -5.062 -8.277 1.00 90.94 99 GLN A O 1
ATOM 728 N N . ALA A 1 100 ? 15.763 -3.943 -8.251 1.00 88.31 100 ALA A N 1
ATOM 729 C CA . ALA A 1 100 ? 16.371 -2.663 -8.569 1.00 88.31 100 ALA A CA 1
ATOM 730 C C . ALA A 1 100 ? 17.248 -2.130 -7.418 1.00 88.31 100 ALA A C 1
ATOM 732 O O . ALA A 1 100 ? 18.374 -1.695 -7.664 1.00 88.31 100 ALA A O 1
ATOM 733 N N . TRP A 1 101 ? 16.808 -2.272 -6.162 1.00 87.56 101 TRP A N 1
ATOM 734 C CA . TRP A 1 101 ? 17.621 -1.968 -4.977 1.00 87.56 101 TRP A CA 1
ATOM 735 C C . TRP A 1 101 ? 18.904 -2.810 -4.902 1.00 87.56 101 TRP A C 1
ATOM 737 O O . TRP A 1 101 ? 19.964 -2.296 -4.538 1.00 87.56 101 TRP A O 1
ATOM 747 N N . ALA A 1 102 ? 18.846 -4.092 -5.277 1.00 84.62 102 ALA A N 1
ATOM 748 C CA . ALA A 1 102 ? 20.032 -4.945 -5.342 1.00 84.62 102 ALA A CA 1
ATOM 749 C C . ALA A 1 102 ? 21.053 -4.433 -6.375 1.00 84.62 102 ALA A C 1
ATOM 751 O O . ALA A 1 102 ? 22.253 -4.442 -6.096 1.00 84.62 102 ALA A O 1
ATOM 752 N N . GLY A 1 103 ? 20.579 -3.922 -7.518 1.00 74.94 103 GLY A N 1
ATOM 753 C CA . GLY A 1 103 ? 21.414 -3.260 -8.526 1.00 74.94 103 GLY A CA 1
ATOM 754 C C . GLY A 1 103 ? 22.046 -1.953 -8.032 1.00 74.94 103 GLY A C 1
ATOM 755 O O . GLY A 1 103 ? 23.202 -1.674 -8.326 1.00 74.94 103 GLY A O 1
ATOM 756 N N . LEU A 1 104 ? 21.373 -1.175 -7.178 1.00 68.94 104 LEU A N 1
ATOM 757 C CA . LEU A 1 104 ? 21.997 0.009 -6.561 1.00 68.94 104 LEU A CA 1
ATOM 758 C C . LEU A 1 104 ? 23.203 -0.353 -5.682 1.00 68.94 104 LEU A C 1
ATOM 760 O O . LEU A 1 104 ? 24.172 0.407 -5.610 1.00 68.94 104 LEU A O 1
ATOM 764 N N . GLY A 1 105 ? 23.171 -1.528 -5.046 1.00 62.16 105 GLY A N 1
ATOM 765 C CA . GLY A 1 105 ? 24.261 -2.046 -4.218 1.00 62.16 105 GLY A CA 1
ATOM 766 C C . GLY A 1 105 ? 25.560 -2.323 -4.985 1.00 62.16 105 GLY A C 1
ATOM 767 O O . GLY A 1 105 ? 26.631 -2.326 -4.375 1.00 62.16 105 GLY A O 1
ATOM 768 N N . ASP A 1 106 ? 25.491 -2.507 -6.308 1.00 69.06 106 ASP A N 1
ATOM 769 C CA . ASP A 1 106 ? 26.661 -2.677 -7.180 1.00 69.06 106 ASP A CA 1
ATOM 770 C C . ASP A 1 106 ? 27.168 -1.362 -7.810 1.00 69.06 106 ASP A C 1
ATOM 772 O O . ASP A 1 106 ? 28.198 -1.352 -8.489 1.00 69.06 106 ASP A O 1
ATOM 776 N N . GLY A 1 107 ? 26.499 -0.240 -7.518 1.00 61.97 107 GLY A N 1
ATOM 777 C CA . GLY A 1 107 ? 26.826 1.091 -8.030 1.00 61.97 107 GLY A CA 1
ATOM 778 C C . GLY A 1 107 ? 26.076 1.485 -9.306 1.00 61.97 107 GLY A C 1
ATOM 779 O O . GLY A 1 107 ? 26.297 2.588 -9.814 1.00 61.97 107 GLY A O 1
ATOM 780 N N . THR A 1 108 ? 25.179 0.638 -9.816 1.00 65.94 108 THR A N 1
ATOM 781 C CA . THR A 1 108 ? 24.355 0.943 -10.990 1.00 65.94 108 THR A CA 1
ATOM 782 C C . THR A 1 108 ? 23.067 1.653 -10.573 1.00 65.94 108 THR A C 1
ATOM 784 O O . THR A 1 108 ? 22.063 1.025 -10.252 1.00 65.94 108 THR A O 1
ATOM 787 N N . VAL A 1 109 ? 23.068 2.990 -10.601 1.00 66.56 109 VAL A N 1
ATOM 788 C CA . VAL A 1 109 ? 21.830 3.776 -10.460 1.00 66.56 109 VAL A CA 1
ATOM 789 C C . VAL A 1 109 ? 21.118 3.839 -11.803 1.00 66.56 109 VAL A C 1
ATOM 791 O O . VAL A 1 109 ? 21.617 4.459 -12.745 1.00 66.56 109 VAL A O 1
ATOM 794 N N . LEU A 1 110 ? 19.949 3.201 -11.896 1.00 70.75 110 LEU A N 1
ATOM 795 C CA . LEU A 1 110 ? 19.091 3.323 -13.069 1.00 70.75 110 LEU A CA 1
ATOM 796 C C . LEU A 1 110 ? 18.593 4.776 -13.188 1.00 70.75 110 LEU A C 1
ATOM 798 O O . LEU A 1 110 ? 18.076 5.331 -12.214 1.00 70.75 110 LEU A O 1
ATOM 802 N N . PRO A 1 111 ? 18.73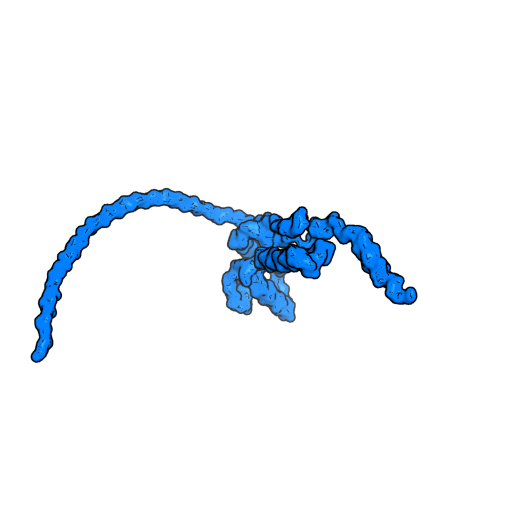7 5.425 -14.357 1.00 70.88 111 PRO A N 1
ATOM 803 C CA . PRO A 1 111 ? 18.083 6.704 -14.608 1.00 70.88 111 PRO A CA 1
ATOM 804 C C . PRO A 1 111 ? 16.570 6.574 -14.391 1.00 70.88 111 PRO A C 1
ATOM 806 O O . PRO A 1 111 ? 15.958 5.653 -14.923 1.00 70.88 111 PRO A O 1
ATOM 809 N N . GLY A 1 112 ? 15.978 7.487 -13.618 1.00 73.50 112 GLY A N 1
ATOM 810 C CA . GLY A 1 112 ? 14.552 7.429 -13.272 1.00 73.50 112 GLY A CA 1
ATOM 811 C C . GLY A 1 112 ? 14.213 6.493 -12.106 1.00 73.50 112 GLY A C 1
ATOM 812 O O . GLY A 1 112 ? 13.053 6.136 -11.935 1.00 73.50 112 GLY A O 1
ATOM 813 N N . TRP A 1 113 ? 15.210 6.050 -11.326 1.00 81.62 113 TRP A N 1
ATOM 814 C CA . TRP A 1 113 ? 14.988 5.153 -10.187 1.00 81.62 113 TRP A CA 1
ATOM 815 C C . TRP A 1 113 ? 14.004 5.716 -9.155 1.00 81.62 113 TRP A C 1
ATOM 817 O O . TRP A 1 113 ? 13.107 4.996 -8.740 1.00 81.62 113 TRP A O 1
ATOM 827 N N . ASN A 1 114 ? 14.140 6.984 -8.759 1.00 82.44 114 ASN A N 1
ATOM 828 C CA . ASN A 1 114 ? 13.265 7.569 -7.737 1.00 82.44 114 ASN A CA 1
ATOM 829 C C . ASN A 1 114 ? 11.798 7.584 -8.201 1.00 82.44 114 ASN A C 1
ATOM 831 O O . ASN A 1 114 ? 10.888 7.352 -7.412 1.00 82.44 114 ASN A O 1
ATOM 835 N N . GLU A 1 115 ? 11.572 7.844 -9.488 1.00 89.00 115 GLU A N 1
ATOM 836 C CA . GLU A 1 115 ? 10.256 7.787 -10.117 1.00 89.00 115 GLU A CA 1
ATOM 837 C C . GLU A 1 115 ? 9.729 6.345 -10.193 1.00 89.00 115 GLU A C 1
ATOM 839 O O . GLU A 1 115 ? 8.555 6.108 -9.914 1.00 89.00 115 GLU A O 1
ATOM 844 N N . ALA A 1 116 ? 10.593 5.376 -10.513 1.00 90.94 116 ALA A N 1
ATOM 845 C CA . ALA A 1 116 ? 10.243 3.956 -10.543 1.00 90.94 116 ALA A CA 1
ATOM 846 C C . ALA A 1 116 ? 9.907 3.398 -9.155 1.00 90.94 116 ALA A C 1
ATOM 848 O O . ALA A 1 116 ? 8.972 2.617 -9.022 1.00 90.94 116 ALA A O 1
ATOM 849 N N . GLU A 1 117 ? 10.642 3.809 -8.125 1.00 92.31 117 GLU A N 1
ATOM 850 C CA . GLU A 1 117 ? 10.393 3.405 -6.745 1.00 92.31 117 GLU A CA 1
ATOM 851 C C . GLU A 1 117 ? 9.001 3.842 -6.286 1.00 92.31 117 GLU A C 1
ATOM 853 O O . GLU A 1 117 ? 8.197 2.994 -5.905 1.00 92.31 117 GLU A O 1
ATOM 858 N N . GLY A 1 118 ? 8.675 5.132 -6.431 1.00 91.69 118 GLY A N 1
ATOM 859 C CA . GLY A 1 118 ? 7.340 5.628 -6.095 1.00 91.69 118 GLY A CA 1
ATOM 860 C C . GLY A 1 118 ? 6.240 4.969 -6.933 1.00 91.69 118 GLY A C 1
ATOM 861 O O . GLY A 1 118 ? 5.157 4.687 -6.428 1.00 91.69 118 GLY A O 1
ATOM 862 N N . PHE A 1 119 ? 6.515 4.662 -8.204 1.00 95.19 119 PHE A N 1
ATOM 863 C CA . PHE A 1 119 ? 5.589 3.912 -9.052 1.00 95.19 119 PHE A CA 1
ATOM 864 C C . PHE A 1 119 ? 5.322 2.491 -8.523 1.00 95.19 119 PHE A C 1
ATOM 866 O O . PHE A 1 119 ? 4.167 2.063 -8.493 1.00 95.19 119 PHE A O 1
ATOM 873 N N . PHE A 1 120 ? 6.356 1.770 -8.079 1.00 96.12 120 PHE A N 1
ATOM 874 C CA . PHE A 1 120 ? 6.193 0.442 -7.483 1.00 96.12 120 PHE A CA 1
ATOM 875 C C . PHE A 1 120 ? 5.448 0.499 -6.149 1.00 96.12 120 PHE A C 1
ATOM 877 O O . PHE A 1 120 ? 4.578 -0.337 -5.933 1.00 96.12 120 PHE A O 1
ATOM 884 N N . ASP A 1 121 ? 5.707 1.502 -5.307 1.00 94.75 121 ASP A N 1
ATOM 885 C CA . ASP A 1 121 ? 4.942 1.710 -4.069 1.00 94.75 121 ASP A CA 1
ATOM 886 C C . ASP A 1 121 ? 3.439 1.837 -4.373 1.00 94.75 121 ASP A C 1
ATOM 888 O O . ASP A 1 121 ? 2.614 1.129 -3.801 1.00 94.75 121 ASP A O 1
ATOM 892 N N . TYR A 1 122 ? 3.060 2.644 -5.369 1.00 95.56 122 TYR A N 1
ATOM 893 C CA . TYR A 1 122 ? 1.653 2.790 -5.756 1.00 95.56 122 TYR A CA 1
ATOM 894 C C . TYR A 1 122 ? 0.996 1.513 -6.304 1.00 95.56 122 TYR A C 1
ATOM 896 O O . TYR A 1 122 ? -0.225 1.368 -6.179 1.00 95.56 122 TYR A O 1
ATOM 904 N N . LEU A 1 123 ? 1.765 0.597 -6.904 1.00 96.31 123 LEU A N 1
ATOM 905 C CA . LEU A 1 123 ? 1.265 -0.720 -7.315 1.00 96.31 123 LEU A CA 1
ATOM 906 C C . LEU A 1 123 ? 1.020 -1.640 -6.107 1.00 96.31 123 LEU A C 1
ATOM 908 O O . LEU A 1 123 ? 0.043 -2.386 -6.101 1.00 96.31 123 LEU A O 1
ATOM 912 N N . GLU A 1 124 ? 1.860 -1.562 -5.075 1.00 95.69 124 GLU A N 1
ATOM 913 C CA . GLU A 1 124 ? 1.752 -2.379 -3.855 1.00 95.69 124 GLU A CA 1
ATOM 914 C C . GLU A 1 124 ? 0.629 -1.915 -2.921 1.00 95.69 124 GLU A C 1
ATOM 916 O O . GLU A 1 124 ? 0.025 -2.724 -2.211 1.00 95.69 124 GLU A O 1
ATOM 921 N N . ASN A 1 125 ? 0.294 -0.624 -2.967 1.00 95.62 125 ASN A N 1
ATOM 922 C CA . ASN A 1 125 ? -0.663 0.018 -2.068 1.00 95.62 125 ASN A CA 1
ATOM 923 C C . ASN A 1 125 ? -2.042 -0.661 -2.018 1.00 95.62 125 ASN A C 1
ATOM 925 O O . ASN A 1 125 ? -2.749 -0.546 -1.019 1.00 95.62 125 ASN A O 1
ATOM 929 N N . ARG A 1 126 ? -2.471 -1.378 -3.069 1.00 94.25 126 ARG A N 1
ATOM 930 C CA . ARG A 1 126 ? -3.741 -2.125 -3.036 1.00 94.25 126 ARG A CA 1
ATOM 931 C C . ARG A 1 126 ? -3.685 -3.299 -2.059 1.00 94.25 126 ARG A C 1
ATOM 933 O O . ARG A 1 126 ? -4.644 -3.502 -1.316 1.00 94.25 126 ARG A O 1
ATOM 940 N N . ALA A 1 127 ? -2.591 -4.056 -2.069 1.00 94.06 127 ALA A N 1
ATOM 941 C CA . ALA A 1 127 ? -2.380 -5.156 -1.136 1.00 94.06 127 ALA A CA 1
ATOM 942 C C . ALA A 1 127 ? -2.164 -4.623 0.288 1.00 94.06 127 ALA A C 1
ATOM 944 O O . ALA A 1 127 ? -2.783 -5.130 1.221 1.00 94.06 127 ALA A O 1
ATOM 945 N N . GLU A 1 128 ? -1.393 -3.542 0.438 1.00 94.62 128 GLU A N 1
ATOM 946 C CA . GLU A 1 128 ? -1.187 -2.870 1.729 1.00 94.62 128 GLU A CA 1
ATOM 947 C C . GLU A 1 128 ? -2.512 -2.375 2.329 1.00 94.62 128 GLU A C 1
ATOM 949 O O . GLU A 1 128 ? -2.815 -2.640 3.488 1.00 94.62 128 GLU A O 1
ATOM 954 N N . ASN A 1 129 ? -3.375 -1.743 1.528 1.00 96.38 129 ASN A N 1
ATOM 955 C CA . ASN A 1 129 ? -4.694 -1.304 1.988 1.00 96.38 129 ASN A CA 1
ATOM 956 C C . ASN A 1 129 ? -5.579 -2.467 2.459 1.00 96.38 129 ASN A C 1
ATOM 958 O O . ASN A 1 129 ? -6.362 -2.301 3.400 1.00 96.38 129 ASN A O 1
ATOM 962 N N . ALA A 1 130 ? -5.475 -3.633 1.815 1.00 95.88 130 ALA A N 1
ATOM 963 C CA . ALA A 1 130 ? -6.203 -4.829 2.227 1.00 95.88 130 ALA A CA 1
ATOM 964 C C . ALA A 1 130 ? -5.670 -5.380 3.561 1.00 95.88 130 ALA A C 1
ATOM 966 O O . ALA A 1 130 ? -6.465 -5.764 4.417 1.00 95.88 130 ALA A O 1
ATOM 967 N N . GLU A 1 131 ? -4.351 -5.367 3.761 1.00 96.50 131 GLU A N 1
ATOM 968 C CA . GLU A 1 131 ? -3.710 -5.761 5.019 1.00 96.50 131 GLU A CA 1
ATOM 969 C C . GLU A 1 131 ? -4.084 -4.814 6.168 1.00 96.50 131 GLU A C 1
ATOM 971 O O . GLU A 1 131 ? -4.529 -5.274 7.220 1.00 96.50 131 GLU A O 1
ATOM 976 N N . ILE A 1 132 ? -4.023 -3.498 5.937 1.00 96.88 132 ILE A N 1
ATOM 977 C CA . ILE A 1 132 ? -4.457 -2.484 6.906 1.00 96.88 132 ILE A CA 1
ATOM 978 C C . ILE A 1 132 ? -5.922 -2.694 7.287 1.00 96.88 132 ILE A C 1
ATOM 980 O O . ILE A 1 132 ? -6.258 -2.657 8.468 1.00 96.88 132 ILE A O 1
ATOM 984 N N . SER A 1 133 ? -6.794 -2.946 6.307 1.00 97.00 133 SER A N 1
ATOM 985 C CA . SER A 1 133 ? -8.212 -3.212 6.575 1.00 97.00 133 SER A CA 1
ATOM 986 C C . SER A 1 133 ? -8.397 -4.464 7.437 1.00 97.00 133 SER A C 1
ATOM 988 O O . SER A 1 133 ? -9.153 -4.421 8.400 1.00 97.00 133 SER A O 1
ATOM 990 N N . GLY A 1 134 ? -7.648 -5.539 7.169 1.00 97.62 134 GLY A N 1
ATOM 991 C CA . GLY A 1 134 ? -7.684 -6.748 7.996 1.00 97.62 134 GLY A CA 1
ATOM 992 C C . GLY A 1 134 ? -7.231 -6.507 9.439 1.00 97.62 134 GLY A C 1
ATOM 993 O O . GLY A 1 134 ? -7.864 -6.990 10.374 1.00 97.62 134 GLY A O 1
ATOM 994 N N . TRP A 1 135 ? -6.181 -5.707 9.648 1.00 98.12 135 TRP A N 1
ATOM 995 C CA . TRP A 1 135 ? -5.763 -5.324 10.999 1.00 98.12 135 TRP A CA 1
ATOM 996 C C . TRP A 1 135 ? -6.813 -4.477 11.722 1.00 98.12 135 TRP A C 1
ATOM 998 O O . TRP A 1 135 ? -6.997 -4.635 12.927 1.00 98.12 135 TRP A O 1
ATOM 1008 N N . LEU A 1 136 ? -7.506 -3.584 11.012 1.00 97.69 136 LEU A N 1
ATOM 1009 C CA . LEU A 1 136 ? -8.596 -2.797 11.589 1.00 97.69 136 LEU A CA 1
ATOM 1010 C C . LEU A 1 136 ? -9.784 -3.682 11.986 1.00 97.69 136 LEU A C 1
ATOM 1012 O O . LEU A 1 136 ? -10.310 -3.490 13.081 1.00 97.69 136 LEU A O 1
ATOM 1016 N N . ASP A 1 137 ? -10.144 -4.674 11.169 1.00 98.06 137 ASP A N 1
ATOM 1017 C CA . ASP A 1 137 ? -11.194 -5.651 11.493 1.00 98.06 137 ASP A CA 1
ATOM 1018 C C . ASP A 1 137 ? -10.856 -6.434 12.781 1.00 98.06 137 ASP A C 1
ATOM 1020 O O . ASP A 1 137 ? -11.708 -6.607 13.655 1.00 98.06 137 ASP A O 1
ATOM 1024 N N . ASP A 1 138 ? -9.597 -6.860 12.949 1.00 98.19 138 ASP A N 1
ATOM 1025 C CA . ASP A 1 138 ? -9.134 -7.566 14.155 1.00 98.19 138 ASP A CA 1
ATOM 1026 C C . ASP A 1 138 ? -9.198 -6.677 15.415 1.00 98.19 138 ASP A C 1
ATOM 1028 O O . ASP A 1 138 ? -9.569 -7.129 16.508 1.00 98.19 138 ASP A O 1
ATOM 1032 N N . ILE A 1 139 ? -8.857 -5.391 15.280 1.00 98.19 139 ILE A N 1
ATOM 1033 C CA . ILE A 1 139 ? -8.957 -4.416 16.375 1.00 98.19 139 ILE A CA 1
ATOM 1034 C C . ILE A 1 139 ? -10.430 -4.157 16.723 1.00 98.19 139 ILE A C 1
ATOM 1036 O O . ILE A 1 139 ? -10.777 -4.113 17.906 1.00 98.19 139 ILE A O 1
ATOM 1040 N N . GLU A 1 140 ? -11.303 -4.008 15.724 1.00 97.75 140 GLU A N 1
ATOM 1041 C CA . GLU A 1 140 ? -12.741 -3.812 15.934 1.00 97.75 140 GLU A CA 1
ATOM 1042 C C . GLU A 1 140 ? -13.360 -5.019 16.645 1.00 97.75 140 GLU A C 1
ATOM 1044 O O . GLU A 1 140 ? -14.051 -4.844 17.646 1.00 97.75 140 GLU A O 1
ATOM 1049 N N . ALA A 1 141 ? -13.018 -6.244 16.238 1.00 98.12 141 ALA A N 1
ATOM 1050 C CA . ALA A 1 141 ? -13.459 -7.459 16.921 1.00 98.12 141 ALA A CA 1
ATOM 1051 C C . ALA A 1 141 ? -13.011 -7.503 18.398 1.00 98.12 141 ALA A C 1
ATOM 1053 O O . ALA A 1 141 ? -13.773 -7.909 19.285 1.00 98.12 141 ALA A O 1
ATOM 1054 N N . SER A 1 142 ? -11.785 -7.050 18.681 1.00 98.25 142 SER A N 1
ATOM 1055 C CA . SER A 1 142 ? -11.252 -6.963 20.047 1.00 98.25 142 SER A CA 1
ATOM 1056 C C . SER A 1 142 ? -12.044 -5.952 20.889 1.00 98.25 142 SER A C 1
ATOM 1058 O O . SER A 1 142 ? -12.405 -6.241 22.032 1.00 98.25 142 SER A O 1
ATOM 1060 N N . TYR A 1 143 ? -12.395 -4.802 20.307 1.00 98.06 143 TYR A N 1
ATOM 1061 C CA . TYR A 1 143 ? -13.261 -3.797 20.930 1.00 98.06 143 TYR A CA 1
ATOM 1062 C C . TYR A 1 143 ? -14.687 -4.319 21.172 1.00 98.06 143 TYR A C 1
ATOM 1064 O O . TYR A 1 143 ? -15.204 -4.217 22.286 1.00 98.06 143 TYR A O 1
ATOM 1072 N N . GLU A 1 144 ? -15.319 -4.929 20.166 1.00 97.81 144 GLU A N 1
ATOM 1073 C CA . GLU A 1 144 ? -16.687 -5.456 20.257 1.00 97.81 144 GLU A CA 1
ATOM 1074 C C . GLU A 1 144 ? -16.824 -6.562 21.311 1.00 97.81 144 GLU A C 1
ATOM 1076 O O . GLU A 1 144 ? -17.863 -6.689 21.967 1.00 97.81 144 GLU A O 1
ATOM 1081 N N . SER A 1 145 ? -15.768 -7.355 21.506 1.00 98.19 145 SER A N 1
ATOM 1082 C CA . SER A 1 145 ? -15.714 -8.379 22.553 1.00 98.19 145 SER A CA 1
ATOM 1083 C C . SER A 1 145 ? -15.497 -7.813 23.966 1.00 98.19 145 SER A C 1
ATOM 1085 O O . SER A 1 145 ? -15.713 -8.525 24.952 1.00 98.19 145 SER A O 1
ATOM 1087 N N . GLY A 1 146 ? -15.105 -6.538 24.076 1.00 97.75 146 GLY A N 1
ATOM 1088 C CA . GLY A 1 146 ? -14.748 -5.869 25.325 1.00 97.75 146 GLY A CA 1
ATOM 1089 C C . GLY A 1 146 ? -13.357 -6.225 25.858 1.00 97.75 146 GLY A C 1
ATOM 1090 O O . GLY A 1 146 ? -13.104 -6.006 27.043 1.00 97.75 146 GLY A O 1
ATOM 1091 N N . GLU A 1 147 ? -12.479 -6.800 25.026 1.00 98.19 147 GLU A N 1
ATOM 1092 C CA . GLU A 1 147 ? -11.082 -7.085 25.385 1.00 98.19 147 GLU A CA 1
ATOM 1093 C C . GLU A 1 147 ? -10.269 -5.799 25.556 1.00 98.19 147 GLU A C 1
ATOM 1095 O O . GLU A 1 147 ? -9.452 -5.706 26.472 1.00 98.19 147 GLU A O 1
ATOM 1100 N N . ILE A 1 148 ? -10.542 -4.811 24.706 1.00 97.88 148 ILE A N 1
ATOM 1101 C CA . ILE A 1 148 ? -9.944 -3.478 24.746 1.00 97.88 148 ILE A CA 1
ATOM 1102 C C . ILE A 1 148 ? -11.039 -2.417 24.806 1.00 97.88 148 ILE A C 1
ATOM 1104 O O . ILE A 1 148 ? -12.157 -2.626 24.322 1.00 97.88 148 ILE A O 1
ATOM 1108 N N . ASP A 1 149 ? -10.727 -1.268 25.396 1.00 97.06 149 ASP A N 1
ATOM 1109 C CA . ASP A 1 149 ? -11.634 -0.124 25.360 1.00 97.06 149 ASP A CA 1
ATOM 1110 C C . ASP A 1 149 ? -11.509 0.686 24.053 1.00 97.06 149 ASP A C 1
ATOM 1112 O O . ASP A 1 149 ? -10.712 0.390 23.161 1.00 97.06 149 ASP A O 1
ATOM 1116 N N . TYR A 1 150 ? -12.354 1.708 23.910 1.00 95.19 150 TYR A N 1
ATOM 1117 C CA . TYR A 1 150 ? -12.376 2.552 22.715 1.00 95.19 150 TYR A CA 1
ATOM 1118 C C . TYR A 1 150 ? -11.058 3.317 22.500 1.00 95.19 150 TYR A C 1
ATOM 1120 O O . TYR A 1 150 ? -10.630 3.492 21.357 1.00 95.19 150 TYR A O 1
ATOM 1128 N N . ASP A 1 151 ? -10.410 3.780 23.574 1.00 93.94 151 ASP A N 1
ATOM 1129 C CA . ASP A 1 151 ? -9.173 4.558 23.476 1.00 93.94 151 ASP A CA 1
ATOM 1130 C C . ASP A 1 151 ? -8.005 3.653 23.057 1.00 93.94 151 ASP A C 1
ATOM 1132 O O . ASP A 1 151 ? -7.209 4.032 22.193 1.00 93.94 151 ASP A O 1
ATOM 1136 N N . GLU A 1 152 ? -7.948 2.432 23.592 1.00 95.19 152 GLU A N 1
ATOM 1137 C CA . GLU A 1 152 ? -6.996 1.389 23.197 1.00 95.19 152 GLU A CA 1
ATOM 1138 C C . GLU A 1 152 ? -7.203 0.936 21.744 1.00 95.19 152 GLU A C 1
ATOM 1140 O O . GLU A 1 152 ? -6.230 0.815 20.988 1.00 95.19 152 GLU A O 1
ATOM 1145 N N . ALA A 1 153 ? -8.456 0.748 21.317 1.00 96.25 153 ALA A N 1
ATOM 1146 C CA . ALA A 1 153 ? -8.791 0.427 19.931 1.00 96.25 153 ALA A CA 1
ATOM 1147 C C . ALA A 1 153 ? -8.349 1.549 18.985 1.00 96.25 153 ALA A C 1
ATOM 1149 O O . ALA A 1 153 ? -7.719 1.307 17.954 1.00 96.25 153 ALA A O 1
ATOM 1150 N N . MET A 1 154 ? -8.596 2.803 19.369 1.00 94.25 154 MET A N 1
ATOM 1151 C CA . MET A 1 154 ? -8.203 3.950 18.562 1.00 94.25 154 MET A CA 1
ATOM 1152 C C . MET A 1 154 ? -6.694 4.173 18.508 1.00 94.25 154 MET A C 1
ATOM 1154 O O . MET A 1 154 ? -6.166 4.578 17.469 1.00 94.25 154 MET A O 1
ATOM 1158 N N . GLN A 1 155 ? -5.985 3.912 19.603 1.00 92.69 155 GLN A N 1
ATOM 1159 C CA . GLN A 1 155 ? -4.530 3.946 19.610 1.00 92.69 155 GLN A CA 1
ATOM 1160 C C . GLN A 1 155 ? -3.957 2.844 18.712 1.00 92.69 155 GLN A C 1
ATOM 1162 O O . GLN A 1 155 ? -3.059 3.129 17.922 1.00 92.69 155 GLN A O 1
ATOM 1167 N N . SER A 1 156 ? -4.507 1.631 18.785 1.00 94.88 156 SER A N 1
ATOM 1168 C CA . SER A 1 156 ? -4.104 0.500 17.943 1.00 94.88 156 SER A CA 1
ATOM 1169 C C . SER A 1 156 ? -4.334 0.776 16.461 1.00 94.88 156 SER A C 1
ATOM 1171 O O . SER A 1 156 ? -3.410 0.621 15.665 1.00 94.88 156 SER A O 1
ATOM 1173 N N . ALA A 1 157 ? -5.505 1.305 16.097 1.00 94.88 157 ALA A N 1
ATOM 1174 C CA . ALA A 1 157 ? -5.805 1.695 14.721 1.00 94.88 157 ALA A CA 1
ATOM 1175 C C . ALA A 1 157 ? -4.789 2.718 14.181 1.00 94.88 157 ALA A C 1
ATOM 1177 O O . ALA A 1 157 ? -4.306 2.602 13.061 1.00 94.88 157 ALA A O 1
ATOM 1178 N N . ARG A 1 158 ? -4.377 3.698 14.994 1.00 91.56 158 ARG A N 1
ATOM 1179 C CA . ARG A 1 158 ? -3.372 4.702 14.592 1.00 91.56 158 ARG A CA 1
ATOM 1180 C C . ARG A 1 158 ? -1.964 4.146 14.391 1.00 91.56 158 ARG A C 1
ATOM 1182 O O . ARG A 1 158 ? -1.160 4.834 13.776 1.00 91.56 158 ARG A O 1
ATOM 1189 N N . MET A 1 159 ? -1.649 2.969 14.933 1.00 92.31 159 MET A N 1
ATOM 1190 C CA . MET A 1 159 ? -0.356 2.317 14.696 1.00 92.31 159 MET A CA 1
ATOM 1191 C C . MET A 1 159 ? -0.302 1.602 13.345 1.00 92.31 159 MET A C 1
ATOM 1193 O O . MET A 1 159 ? 0.792 1.394 12.832 1.00 92.31 159 MET A O 1
ATOM 1197 N N . VAL A 1 160 ? -1.460 1.220 12.797 1.00 94.75 160 VAL A N 1
ATOM 1198 C CA . VAL A 1 160 ? -1.563 0.485 11.527 1.00 94.75 160 VAL A CA 1
ATOM 1199 C C . VAL A 1 160 ? -1.972 1.370 10.352 1.00 94.75 160 VAL A C 1
ATOM 1201 O O . VAL A 1 160 ? -1.687 1.045 9.206 1.00 94.75 160 VAL A O 1
ATOM 1204 N N . LEU A 1 161 ? -2.636 2.494 10.621 1.00 93.88 161 LEU A N 1
ATOM 1205 C CA . LEU A 1 161 ? -2.997 3.469 9.600 1.00 93.88 161 LEU A CA 1
ATOM 1206 C C . LEU A 1 161 ? -1.756 4.184 9.044 1.00 93.88 161 LEU A C 1
ATOM 1208 O O . LEU A 1 161 ? -0.811 4.450 9.791 1.00 93.88 161 LEU A O 1
ATOM 1212 N N . PRO A 1 162 ? -1.776 4.586 7.762 1.00 92.00 162 PRO A N 1
ATOM 1213 C CA . PRO A 1 162 ? -0.668 5.322 7.175 1.00 92.00 162 PRO A CA 1
ATOM 1214 C C . PRO A 1 162 ? -0.538 6.713 7.803 1.00 92.00 162 PRO A C 1
ATOM 1216 O O . PRO A 1 162 ? -1.541 7.337 8.179 1.00 92.00 162 PRO A O 1
ATOM 1219 N N . ASP A 1 163 ? 0.698 7.223 7.849 1.00 87.81 163 ASP A N 1
ATOM 1220 C CA . ASP A 1 163 ? 1.032 8.563 8.353 1.00 87.81 163 ASP A CA 1
ATOM 1221 C C . ASP A 1 163 ? 0.583 9.650 7.363 1.00 87.81 163 ASP A C 1
ATOM 1223 O O . ASP A 1 163 ? 1.361 10.269 6.634 1.00 87.81 163 ASP A O 1
ATOM 1227 N N . LYS A 1 164 ? -0.734 9.844 7.296 1.00 81.75 164 LYS A N 1
ATOM 1228 C CA . LYS A 1 164 ? -1.386 10.921 6.558 1.00 81.75 164 LYS A CA 1
ATOM 1229 C C . LYS A 1 164 ? -1.856 11.977 7.541 1.00 81.75 164 LYS A C 1
ATOM 1231 O O . LYS A 1 1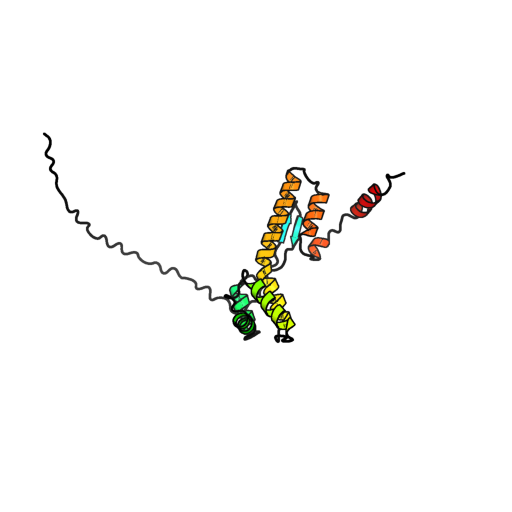64 ? -2.483 11.677 8.556 1.00 81.75 164 LYS A O 1
ATOM 1236 N N . GLY A 1 165 ? -1.641 13.248 7.199 1.00 76.94 165 GLY A N 1
ATOM 1237 C CA . GLY A 1 165 ? -2.064 14.374 8.036 1.00 76.94 165 GLY A CA 1
ATOM 1238 C C . GLY A 1 165 ? -3.540 14.295 8.453 1.00 76.94 165 GLY A C 1
ATOM 1239 O O . GLY A 1 165 ? -3.858 14.607 9.596 1.00 76.94 165 GLY A O 1
ATOM 1240 N N . ALA A 1 166 ? -4.424 13.799 7.578 1.00 74.56 166 ALA A N 1
ATOM 1241 C CA . ALA A 1 166 ? -5.843 13.582 7.869 1.00 74.56 166 ALA A CA 1
ATOM 1242 C C . ALA A 1 166 ? -6.098 12.563 9.000 1.00 74.56 166 ALA A C 1
ATOM 1244 O O . ALA A 1 166 ? -6.996 12.772 9.816 1.00 74.56 166 ALA A O 1
ATOM 1245 N N . ASN A 1 167 ? -5.267 11.521 9.116 1.00 79.94 167 ASN A N 1
ATOM 1246 C CA . ASN A 1 167 ? -5.373 10.488 10.155 1.00 79.94 167 ASN A CA 1
ATOM 1247 C C . ASN A 1 167 ? -4.910 10.995 11.532 1.00 79.94 167 ASN A C 1
ATOM 1249 O O . ASN A 1 167 ? -5.350 10.499 12.573 1.00 79.94 167 ASN A O 1
ATOM 1253 N N . HIS A 1 168 ? -4.074 12.038 11.550 1.00 69.19 168 HIS A N 1
ATOM 1254 C CA . HIS A 1 168 ? -3.526 12.646 12.766 1.00 69.19 168 HIS A CA 1
ATOM 1255 C C . HIS A 1 168 ? -4.159 14.005 13.120 1.00 69.19 168 HIS A C 1
ATOM 1257 O O . HIS A 1 168 ? -4.002 14.479 14.249 1.00 69.19 168 HIS A O 1
ATOM 1263 N N . ALA A 1 169 ? -4.950 14.599 12.215 1.00 60.53 169 ALA A N 1
ATOM 1264 C CA . ALA A 1 169 ? -5.616 15.899 12.381 1.00 60.53 169 ALA A CA 1
ATOM 1265 C C . ALA A 1 169 ? -6.673 15.944 13.504 1.00 60.53 169 ALA A C 1
ATOM 1267 O O . ALA A 1 169 ? -7.210 17.007 13.809 1.00 60.53 169 ALA A O 1
ATOM 1268 N N . GLY A 1 170 ? -6.951 14.819 14.164 1.00 52.53 170 GLY A N 1
ATOM 1269 C CA . GLY A 1 170 ? -7.800 14.762 15.354 1.00 52.53 170 GLY A CA 1
ATOM 1270 C C . GLY A 1 170 ? -7.068 14.948 16.684 1.00 52.53 170 GLY A C 1
ATOM 1271 O O . GLY A 1 170 ? -7.746 14.990 17.707 1.00 52.53 170 GLY A O 1
ATOM 1272 N N . GLY A 1 171 ? -5.727 15.004 16.692 1.00 43.09 171 GLY A N 1
ATOM 1273 C CA . GLY A 1 171 ? -4.927 14.875 17.913 1.00 43.09 171 GLY A CA 1
ATOM 1274 C C . GLY A 1 171 ? -5.187 13.539 18.624 1.00 43.09 171 GLY A C 1
ATOM 1275 O O . GLY A 1 171 ? -6.207 12.872 18.445 1.00 43.09 171 GLY A O 1
ATOM 1276 N N . LEU A 1 172 ? -4.266 13.070 19.460 1.00 46.97 172 LEU A N 1
ATOM 1277 C CA . LEU A 1 172 ? -4.744 12.349 20.646 1.00 46.97 172 LEU A CA 1
ATOM 1278 C C . LEU A 1 172 ? -5.628 13.364 21.393 1.00 46.97 172 LEU A C 1
ATOM 1280 O O . LEU A 1 172 ? -5.252 14.545 21.394 1.00 46.97 172 LEU A O 1
ATOM 1284 N N . PRO A 1 173 ? -6.787 12.998 21.976 1.00 44.03 173 PRO A N 1
ATOM 1285 C CA . PRO A 1 173 ? -7.404 13.905 22.934 1.00 44.03 173 PRO A CA 1
ATOM 1286 C C . PRO A 1 173 ? -6.289 14.358 23.883 1.00 44.03 173 PRO A C 1
ATOM 1288 O O . PRO A 1 173 ? -5.461 13.541 24.301 1.00 44.03 173 PRO A O 1
ATOM 1291 N N . ALA A 1 174 ? -6.205 15.666 24.151 1.00 49.50 174 ALA A N 1
ATOM 1292 C CA . ALA A 1 174 ? -5.178 16.260 25.019 1.00 49.50 174 ALA A CA 1
ATOM 1293 C C . ALA A 1 174 ? -5.085 15.558 26.397 1.00 49.50 174 ALA A C 1
ATOM 1295 O O . ALA A 1 174 ? -4.114 15.711 27.137 1.00 49.50 174 ALA A O 1
ATOM 1296 N N . ASP A 1 175 ? -6.080 14.727 26.684 1.00 46.22 175 ASP A N 1
ATOM 1297 C CA . ASP A 1 175 ? -6.289 13.926 27.866 1.00 46.22 175 ASP A CA 1
ATOM 1298 C C . ASP A 1 175 ? -5.435 12.642 27.923 1.00 46.22 175 ASP A C 1
ATOM 1300 O O . ASP A 1 175 ? -5.261 12.117 29.016 1.00 46.22 175 ASP A O 1
ATOM 1304 N N . ILE A 1 176 ? -4.803 12.156 26.839 1.00 48.97 176 ILE A N 1
ATOM 1305 C CA . ILE A 1 176 ? -3.880 10.994 26.937 1.00 48.97 176 ILE A CA 1
ATOM 1306 C C . ILE A 1 176 ? -2.550 11.385 27.600 1.00 48.97 176 ILE A C 1
ATOM 1308 O O . ILE A 1 176 ? -2.013 10.628 28.412 1.00 48.97 176 ILE A O 1
ATOM 1312 N N . CYS A 1 177 ? -2.051 12.604 27.366 1.00 47.12 177 CYS A N 1
ATOM 1313 C CA . CYS A 1 177 ? -0.928 13.128 28.150 1.00 47.12 177 CYS A CA 1
ATOM 1314 C C . CYS A 1 177 ? -1.307 13.297 29.633 1.00 47.12 177 CYS A C 1
ATOM 1316 O O . CYS A 1 177 ? -0.458 13.099 30.501 1.00 47.12 177 CYS A O 1
ATOM 1318 N N . ALA A 1 178 ? -2.576 13.598 29.935 1.00 50.00 178 ALA A N 1
ATOM 1319 C CA . ALA A 1 178 ? -3.077 13.650 31.308 1.00 50.00 178 ALA A CA 1
ATOM 1320 C C . ALA A 1 178 ? -3.265 12.247 31.919 1.00 50.00 178 ALA A C 1
ATOM 1322 O O . ALA A 1 178 ? -2.965 12.048 33.095 1.00 50.00 178 ALA A O 1
ATOM 1323 N N . TYR A 1 179 ? -3.683 11.255 31.129 1.00 46.84 179 TYR A N 1
ATOM 1324 C CA . TYR A 1 179 ? -3.877 9.875 31.572 1.00 46.84 179 TYR A CA 1
ATOM 1325 C C . TYR A 1 179 ? -2.549 9.197 31.936 1.00 46.84 179 TYR A C 1
ATOM 1327 O O . TYR A 1 179 ? -2.428 8.624 33.021 1.00 46.84 179 TYR A O 1
ATOM 1335 N N . VAL A 1 180 ? -1.512 9.347 31.101 1.00 52.56 180 VAL A N 1
ATOM 1336 C CA . VAL A 1 180 ? -0.162 8.827 31.397 1.00 52.56 180 VAL A CA 1
ATOM 1337 C C . VAL A 1 180 ? 0.470 9.556 32.591 1.00 52.56 180 VAL A C 1
ATOM 1339 O O . VAL A 1 180 ? 1.098 8.911 33.429 1.00 52.56 180 VAL A O 1
ATOM 1342 N N . ALA A 1 181 ? 0.239 10.866 32.742 1.00 53.94 181 ALA A N 1
ATOM 1343 C CA . ALA A 1 181 ? 0.674 11.609 33.928 1.00 53.94 181 ALA A CA 1
ATOM 1344 C C . ALA A 1 181 ? -0.052 11.151 35.211 1.00 53.94 181 ALA A C 1
ATOM 1346 O O . ALA A 1 181 ? 0.567 11.078 36.268 1.00 53.94 181 ALA A O 1
ATOM 1347 N N . SER A 1 182 ? -1.331 10.766 35.126 1.00 50.44 182 SER A N 1
ATOM 1348 C CA . SER A 1 182 ? -2.127 10.332 36.287 1.00 50.44 182 SER A CA 1
ATOM 1349 C C . SER A 1 182 ? -1.776 8.937 36.828 1.00 50.44 182 SER A C 1
ATOM 1351 O O . SER A 1 182 ? -2.082 8.639 37.980 1.00 50.44 182 SER A O 1
ATOM 1353 N N . ARG A 1 183 ? -1.111 8.084 36.032 1.00 50.56 183 ARG A N 1
ATOM 1354 C CA . ARG A 1 183 ? -0.606 6.767 36.472 1.00 50.56 183 ARG A CA 1
ATOM 1355 C C . ARG A 1 183 ? 0.840 6.792 36.982 1.00 50.56 183 ARG A C 1
ATOM 1357 O O . ARG A 1 183 ? 1.285 5.801 37.554 1.00 50.56 183 ARG A O 1
ATOM 1364 N N . GLY A 1 184 ? 1.561 7.900 36.802 1.00 51.66 184 GLY A N 1
ATOM 1365 C CA . GLY A 1 184 ? 2.939 8.061 37.278 1.00 51.66 184 GLY A CA 1
ATOM 1366 C C . GLY A 1 184 ? 3.082 8.385 38.771 1.00 51.66 184 GLY A C 1
ATOM 1367 O O . GLY A 1 184 ? 4.186 8.273 39.290 1.00 51.66 184 GLY A O 1
ATOM 1368 N N . ASP A 1 185 ?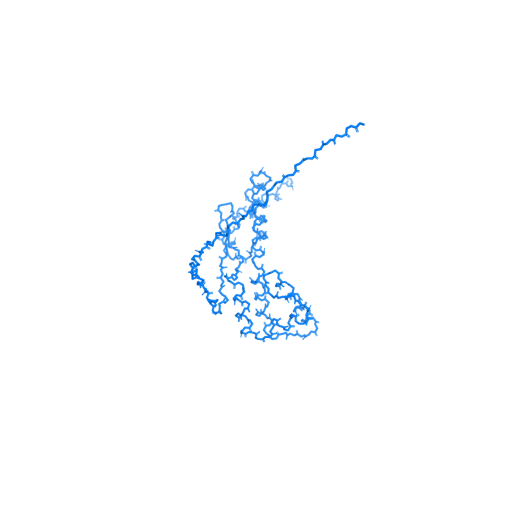 1.990 8.742 39.458 1.00 52.00 185 ASP A N 1
ATOM 1369 C CA . ASP A 1 185 ? 2.019 9.337 40.808 1.00 52.00 185 ASP A CA 1
ATOM 1370 C C . ASP A 1 185 ? 1.511 8.418 41.942 1.00 52.00 185 ASP A C 1
ATOM 1372 O O . ASP A 1 185 ? 1.301 8.877 43.061 1.00 52.00 185 ASP A O 1
ATOM 1376 N N . SER A 1 186 ? 1.313 7.114 41.709 1.00 51.56 186 SER A N 1
ATOM 1377 C CA . SER A 1 186 ? 0.836 6.182 42.753 1.00 51.56 186 SER A CA 1
ATOM 1378 C C . SER A 1 186 ? 1.890 5.192 43.268 1.00 51.56 186 SER A C 1
ATOM 1380 O O . SER A 1 186 ? 1.547 4.064 43.617 1.00 51.56 186 SER A O 1
ATOM 1382 N N . ASN A 1 187 ? 3.158 5.603 43.320 1.00 50.28 187 ASN A N 1
ATOM 1383 C CA . ASN A 1 187 ? 4.211 4.926 44.082 1.00 50.28 187 ASN A CA 1
ATOM 1384 C C . ASN A 1 187 ? 4.917 5.948 44.985 1.00 50.28 187 ASN A C 1
ATOM 1386 O O . ASN A 1 187 ? 6.015 6.389 44.663 1.00 50.28 187 ASN A O 1
ATOM 1390 N N . ASP A 1 188 ? 4.247 6.339 46.071 1.00 47.16 188 ASP A N 1
ATOM 1391 C CA . ASP A 1 188 ? 4.833 6.599 47.399 1.00 47.16 188 ASP A CA 1
ATOM 1392 C C . ASP A 1 188 ? 3.725 6.754 48.459 1.00 47.16 188 ASP A C 1
ATOM 1394 O O . ASP A 1 188 ? 2.720 7.456 48.192 1.00 47.16 188 ASP A O 1
#

Radius of gyration: 29.79 Å; chains: 1; bounding box: 60×91×83 Å

Sequence (188 aa):
MKRMFANGVSSLVIGGLMVSMTVCPANAEETEPIAGSMAMTTNTVVFLDRTFELVDTFENESAAVVAFESEHPGVISAIRDSGGLPALDGDTASLYKQQAWAGLGDGTVLPGWNEAEGFFDYLENRAENAEISGWLDDIEASYESGEIDYDEAMQSARMVLPDKGANHAGGLPADICAYVASRGDSND

Organism: NCBI:txid2306974

pLDDT: mean 77.73, std 21.34, range [38.84, 98.25]